Protein AF-A0A1W9RKK6-F1 (afdb_monomer_lite)

pLDDT: mean 71.25, std 17.41, range [28.83, 95.12]

Secondary structure (DSSP, 8-state):
------------------------TT-----S-S---SS---B----EEEEE-TTTSEEEEES-GGGGTTT-SEEEEEEEEEEEEEE-TT--EEEEEEEEEEEEEEEETTEEEP-PPEEEE--TT---EEEETTEEE--EE-SS-EE--EEEEEETTEEEEEEPPEEETTEEEEEEEEEEEEEE-

Foldseek 3Di:
DDDDDDDDDDDDDDDPPPPPPPPPPDPPVPPPPDDDFPDDQDFDDPAAKKWQDPPCQKDKFWPCQVLCPPPFPDKDKDKDWGFIWHAHPVRWIFTGWIWIKIQIFTHDPNDTDDDDIDIATFDRPDGWDDPDRFKIQGARDTPAWGFGMWGWDDDDFKIKIKTDWTADVVRRSITIMMIGIIGHD

Radius of gyration: 25.13 Å; chains: 1; bounding box: 106×35×44 Å

Structure (mmCIF, N/CA/C/O backbone):
data_AF-A0A1W9RKK6-F1
#
_entry.id   AF-A0A1W9RKK6-F1
#
loop_
_atom_site.group_PDB
_atom_site.id
_atom_site.type_symbol
_atom_site.label_atom_id
_atom_site.label_alt_id
_atom_site.label_comp_id
_atom_site.label_asym_id
_atom_site.label_entity_id
_atom_site.label_seq_id
_atom_site.pdbx_PDB_ins_code
_atom_site.Cartn_x
_atom_site.Cartn_y
_atom_site.Cartn_z
_atom_site.occupancy
_atom_site.B_iso_or_equiv
_atom_site.auth_seq_id
_atom_site.auth_comp_id
_atom_site.auth_asym_id
_atom_site.auth_atom_id
_atom_site.pdbx_PDB_model_num
ATOM 1 N N . MET A 1 1 ? 84.091 16.910 8.013 1.00 38.75 1 MET A N 1
ATOM 2 C CA . MET A 1 1 ? 83.604 18.168 8.617 1.00 38.75 1 MET A CA 1
ATOM 3 C C . MET A 1 1 ? 82.084 18.193 8.538 1.00 38.75 1 MET A C 1
ATOM 5 O O . MET A 1 1 ? 81.554 17.926 7.477 1.00 38.75 1 MET A O 1
ATOM 9 N N . LYS A 1 2 ? 81.465 18.412 9.705 1.00 35.47 2 LYS A N 1
ATOM 10 C CA . LYS A 1 2 ? 80.136 18.954 10.054 1.00 35.47 2 LYS A CA 1
ATOM 11 C C . LYS A 1 2 ? 78.935 18.794 9.093 1.00 35.47 2 LYS A C 1
ATOM 13 O O . LYS A 1 2 ? 78.933 19.271 7.968 1.00 35.47 2 LYS A O 1
ATOM 18 N N . ARG A 1 3 ? 77.889 18.203 9.685 1.00 46.12 3 ARG A N 1
ATOM 19 C CA . ARG A 1 3 ? 76.471 18.155 9.301 1.00 46.12 3 ARG A CA 1
ATOM 20 C C . ARG A 1 3 ? 75.922 19.521 8.875 1.00 46.12 3 ARG A C 1
ATOM 22 O O . ARG A 1 3 ? 76.202 20.505 9.555 1.00 46.12 3 ARG A O 1
ATOM 29 N N . ILE A 1 4 ? 75.048 19.522 7.868 1.00 46.16 4 ILE A N 1
ATOM 30 C CA . ILE A 1 4 ? 73.972 20.507 7.702 1.00 46.16 4 ILE A CA 1
ATOM 31 C C . ILE A 1 4 ? 72.712 19.720 7.325 1.00 46.16 4 ILE A C 1
ATOM 33 O O . ILE A 1 4 ? 72.602 19.179 6.229 1.00 46.16 4 ILE A O 1
ATOM 37 N N . GLU A 1 5 ? 71.808 19.601 8.294 1.00 48.56 5 GLU A N 1
ATOM 38 C CA . GLU A 1 5 ? 70.383 19.391 8.054 1.00 48.56 5 GLU A CA 1
ATOM 39 C C . GLU A 1 5 ? 69.789 20.693 7.501 1.00 48.56 5 GLU A C 1
ATOM 41 O O . GLU A 1 5 ? 70.295 21.762 7.839 1.00 48.56 5 GLU A O 1
ATOM 46 N N . ILE A 1 6 ? 68.723 20.607 6.699 1.00 46.22 6 ILE A N 1
ATOM 47 C CA . ILE A 1 6 ? 67.463 21.361 6.858 1.00 46.22 6 ILE A CA 1
ATOM 48 C C . ILE A 1 6 ? 66.583 21.127 5.614 1.00 46.22 6 ILE A C 1
ATOM 50 O O . ILE A 1 6 ? 66.885 21.524 4.492 1.00 46.22 6 ILE A O 1
ATOM 54 N N . LEU A 1 7 ? 65.498 20.402 5.889 1.00 44.28 7 LEU A N 1
ATOM 55 C CA . LEU A 1 7 ? 64.179 20.377 5.254 1.00 44.28 7 LEU A CA 1
ATOM 56 C C . LEU A 1 7 ? 63.680 21.782 4.853 1.00 44.28 7 LEU A C 1
ATOM 58 O O . LEU A 1 7 ? 64.046 22.718 5.546 1.00 44.28 7 LEU A O 1
ATOM 62 N N . ILE A 1 8 ? 62.743 21.874 3.885 1.00 42.41 8 ILE A N 1
ATOM 63 C CA . ILE A 1 8 ? 61.796 22.986 3.548 1.00 42.41 8 ILE A CA 1
ATOM 64 C C . ILE A 1 8 ? 62.004 23.475 2.099 1.00 42.41 8 ILE A C 1
ATOM 66 O O . ILE A 1 8 ? 63.133 23.718 1.706 1.00 42.41 8 ILE A O 1
ATOM 70 N N . VAL A 1 9 ? 61.023 23.691 1.213 1.00 41.16 9 VAL A N 1
ATOM 71 C CA . VAL A 1 9 ? 59.552 23.546 1.134 1.00 41.16 9 VAL A CA 1
ATOM 72 C C . VAL A 1 9 ? 59.195 23.906 -0.324 1.00 41.16 9 VAL A C 1
ATOM 74 O O . VAL A 1 9 ? 59.858 24.750 -0.916 1.00 41.16 9 VAL A O 1
ATOM 77 N N . PHE A 1 10 ? 58.157 23.265 -0.870 1.00 43.16 10 PHE A N 1
ATOM 78 C CA . PHE A 1 10 ? 57.263 23.720 -1.952 1.00 43.16 10 PHE A CA 1
ATOM 79 C C . PHE A 1 10 ? 57.825 24.540 -3.125 1.00 43.16 10 PHE A C 1
ATOM 81 O O . PHE A 1 10 ? 58.006 25.741 -2.980 1.00 43.16 10 PHE A O 1
ATOM 88 N N . ILE A 1 11 ? 57.808 23.953 -4.330 1.00 45.34 11 ILE A N 1
ATOM 89 C CA . ILE A 1 11 ? 57.374 24.625 -5.576 1.00 45.34 11 ILE A CA 1
ATOM 90 C C . ILE A 1 11 ? 56.663 23.549 -6.428 1.00 45.34 11 ILE A C 1
ATOM 92 O O . ILE A 1 11 ? 57.311 22.665 -6.971 1.00 45.34 11 ILE A O 1
ATOM 96 N N . VAL A 1 12 ? 55.352 23.349 -6.255 1.00 41.22 12 VAL A N 1
ATOM 97 C CA . VAL A 1 12 ? 54.222 24.018 -6.942 1.00 41.22 12 VAL A CA 1
ATOM 98 C C . VAL A 1 12 ? 53.829 23.328 -8.259 1.00 41.22 12 VAL A C 1
ATOM 100 O O . VAL A 1 12 ? 54.512 23.404 -9.272 1.00 41.22 12 VAL A O 1
ATOM 103 N N . ALA A 1 13 ? 52.650 22.701 -8.182 1.00 46.25 13 ALA A N 1
ATOM 104 C CA . ALA A 1 13 ? 51.596 22.654 -9.197 1.00 46.25 13 ALA A CA 1
ATOM 105 C C . ALA A 1 13 ? 51.936 22.093 -10.588 1.00 46.25 13 ALA A C 1
ATOM 107 O O . ALA A 1 13 ? 51.796 22.764 -11.607 1.00 46.25 13 ALA A O 1
ATOM 108 N N . GLY A 1 14 ? 52.239 20.796 -10.637 1.00 39.22 14 GLY A N 1
ATOM 109 C CA . GLY A 1 14 ? 51.998 19.977 -11.823 1.00 39.22 14 GLY A CA 1
ATOM 110 C C . GLY A 1 14 ? 50.595 19.379 -11.766 1.00 39.22 14 GLY A C 1
ATOM 111 O O . GLY A 1 14 ? 50.393 18.347 -11.137 1.00 39.22 14 GLY A O 1
ATOM 112 N N . PHE A 1 15 ? 49.641 20.080 -12.373 1.00 41.59 15 PHE A N 1
ATOM 113 C CA . PHE A 1 15 ? 48.290 19.653 -12.737 1.00 41.59 15 PHE A CA 1
ATOM 114 C C . PHE A 1 15 ? 48.072 18.130 -12.776 1.00 41.59 15 PHE A C 1
ATOM 116 O O . PHE A 1 15 ? 48.310 17.473 -13.786 1.00 41.59 15 PHE A O 1
ATOM 123 N N . ILE A 1 16 ? 47.491 17.593 -11.706 1.00 40.88 16 ILE A N 1
ATOM 124 C CA . ILE A 1 16 ? 46.578 16.457 -11.806 1.00 40.88 16 ILE A CA 1
ATOM 125 C C . ILE A 1 16 ? 45.264 16.941 -11.202 1.00 40.88 16 ILE A C 1
ATOM 127 O O . ILE A 1 16 ? 44.907 16.608 -10.075 1.00 40.88 16 ILE A O 1
ATOM 131 N N . PHE A 1 17 ? 44.536 17.759 -11.968 1.00 41.28 17 PHE A N 1
ATOM 132 C CA . PHE A 1 17 ? 43.085 17.831 -11.827 1.00 41.28 17 PHE A CA 1
ATOM 133 C C . PHE A 1 17 ? 42.529 16.474 -12.268 1.00 41.28 17 PHE A C 1
ATOM 135 O O . PHE A 1 17 ? 42.009 16.293 -13.364 1.00 41.28 17 PHE A O 1
ATOM 142 N N . CYS A 1 18 ? 42.692 15.481 -11.397 1.00 39.19 18 CYS A N 1
ATOM 143 C CA . CYS A 1 18 ? 41.777 14.369 -11.358 1.00 39.19 18 CYS A CA 1
ATOM 144 C C . CYS A 1 18 ? 40.482 14.993 -10.842 1.00 39.19 18 CYS A C 1
ATOM 146 O O . CYS A 1 18 ? 40.375 15.294 -9.653 1.00 39.19 18 CYS A O 1
ATOM 148 N N . ASN A 1 19 ? 39.521 15.216 -11.741 1.00 39.53 19 ASN A N 1
ATOM 149 C CA . ASN A 1 19 ? 38.106 15.289 -11.396 1.00 39.53 19 ASN A CA 1
ATOM 150 C C . ASN A 1 19 ? 37.711 13.940 -10.772 1.00 39.53 19 ASN A C 1
ATOM 152 O O . ASN A 1 19 ? 36.987 13.138 -11.351 1.00 39.53 19 ASN A O 1
ATOM 156 N N . ARG A 1 20 ? 38.220 13.655 -9.574 1.00 31.53 20 ARG A N 1
ATOM 157 C CA . ARG A 1 20 ? 37.516 12.805 -8.639 1.00 31.53 20 ARG A CA 1
ATOM 158 C C . ARG A 1 20 ? 36.441 13.715 -8.098 1.00 31.53 20 ARG A C 1
ATOM 160 O O . ARG A 1 20 ? 36.678 14.469 -7.157 1.00 31.53 20 ARG A O 1
ATOM 167 N N . GLY A 1 21 ? 35.287 13.682 -8.767 1.00 28.83 21 GLY A N 1
ATOM 168 C CA . GLY A 1 21 ? 34.051 14.111 -8.141 1.00 28.83 21 GLY A CA 1
ATOM 169 C C . GLY A 1 21 ? 34.067 13.586 -6.714 1.00 28.83 21 GLY A C 1
ATOM 170 O O . GLY A 1 21 ? 34.519 12.461 -6.475 1.00 28.83 21 GLY A O 1
ATOM 171 N N . LEU A 1 22 ? 33.694 14.447 -5.774 1.00 32.03 22 LEU A N 1
ATOM 172 C CA . LEU A 1 22 ? 33.417 14.048 -4.408 1.00 32.03 22 LEU A CA 1
ATOM 173 C C . LEU A 1 22 ? 32.471 12.848 -4.500 1.00 32.03 22 LEU A C 1
ATOM 175 O O . LEU A 1 22 ? 31.274 13.017 -4.711 1.00 32.03 22 LEU A O 1
ATOM 179 N N . ALA A 1 23 ? 33.014 11.631 -4.423 1.00 33.72 23 ALA A N 1
ATOM 180 C CA . ALA A 1 23 ? 32.204 10.466 -4.137 1.00 33.72 23 ALA A CA 1
ATOM 181 C C . ALA A 1 23 ? 31.513 10.832 -2.826 1.00 33.72 23 ALA A C 1
ATOM 183 O O . ALA A 1 23 ? 32.236 11.254 -1.914 1.00 33.72 23 ALA A O 1
ATOM 184 N N . PRO A 1 24 ? 30.171 10.792 -2.744 1.00 37.09 24 PRO A N 1
ATOM 185 C CA . PRO A 1 24 ? 29.467 11.258 -1.565 1.00 37.09 24 PRO A CA 1
ATOM 186 C C . PRO A 1 24 ? 30.044 10.516 -0.364 1.00 37.09 24 PRO A C 1
ATOM 188 O O . PRO A 1 24 ? 29.905 9.303 -0.201 1.00 37.09 24 PRO A O 1
ATOM 191 N N . THR A 1 25 ? 30.817 11.257 0.423 1.00 37.16 25 THR A N 1
ATOM 192 C CA . THR A 1 25 ? 31.513 10.744 1.585 1.00 37.16 25 THR A CA 1
ATOM 193 C C . THR A 1 25 ? 30.454 10.462 2.625 1.00 37.16 25 THR A C 1
ATOM 195 O O . THR A 1 25 ? 29.864 11.388 3.174 1.00 37.16 25 THR A O 1
ATOM 198 N N . GLY A 1 26 ? 30.246 9.181 2.914 1.00 37.62 26 GLY A N 1
ATOM 199 C CA . GLY A 1 26 ? 29.615 8.776 4.160 1.00 37.62 26 GLY A CA 1
ATOM 200 C C . GLY A 1 26 ? 28.141 8.409 4.087 1.00 37.62 26 GLY A C 1
ATOM 201 O O . GLY A 1 26 ? 27.443 8.617 5.076 1.00 37.62 26 GLY A O 1
ATOM 202 N N . ILE A 1 27 ? 27.684 7.731 3.031 1.00 41.47 27 ILE A N 1
ATOM 203 C CA . ILE A 1 27 ? 26.627 6.744 3.277 1.00 41.47 27 ILE A CA 1
ATOM 204 C C . ILE A 1 27 ? 27.311 5.615 4.054 1.00 41.47 27 ILE A C 1
ATOM 206 O O . ILE A 1 27 ? 27.877 4.686 3.479 1.00 41.47 27 ILE A O 1
ATOM 210 N N . LYS A 1 28 ? 27.321 5.716 5.394 1.00 38.78 28 LYS A N 1
ATOM 211 C CA . LYS A 1 28 ? 27.384 4.502 6.217 1.00 38.78 28 LYS A CA 1
ATOM 212 C C . LYS A 1 28 ? 26.359 3.555 5.593 1.00 38.78 28 LYS A C 1
ATOM 214 O O . LYS A 1 28 ? 25.243 4.030 5.376 1.00 38.78 28 LYS A O 1
ATOM 219 N N . PRO A 1 29 ? 26.672 2.279 5.310 1.00 40.56 29 PRO A N 1
ATOM 220 C CA . PRO A 1 29 ? 25.613 1.319 5.060 1.00 40.56 29 PRO A CA 1
ATOM 221 C C . PRO A 1 29 ? 24.722 1.360 6.303 1.00 40.56 29 PRO A C 1
ATOM 223 O O . PRO A 1 29 ? 25.092 0.871 7.370 1.00 40.56 29 PRO A O 1
ATOM 226 N N . LEU A 1 30 ? 23.610 2.091 6.202 1.00 45.47 30 LEU A N 1
ATOM 227 C CA . LEU A 1 30 ? 22.559 2.072 7.197 1.00 45.47 30 LEU A CA 1
ATOM 228 C C . LEU A 1 30 ? 22.157 0.601 7.275 1.00 45.47 30 LEU A C 1
ATOM 230 O O . LEU A 1 30 ? 21.994 -0.025 6.221 1.00 45.47 30 LEU A O 1
ATOM 234 N N . PRO A 1 31 ? 22.123 0.013 8.480 1.00 44.34 31 PRO A N 1
ATOM 235 C CA . PRO A 1 31 ? 21.894 -1.413 8.616 1.00 44.34 31 PRO A CA 1
ATOM 236 C C . PRO A 1 31 ? 20.610 -1.760 7.862 1.00 44.34 31 PRO A C 1
ATOM 238 O O . PRO A 1 31 ? 19.592 -1.098 8.051 1.00 44.34 31 PRO A O 1
ATOM 241 N N . GLN A 1 32 ? 20.662 -2.785 7.011 1.00 50.22 32 GLN A N 1
ATOM 242 C CA . GLN A 1 32 ? 19.526 -3.308 6.238 1.00 50.22 32 GLN A CA 1
ATOM 243 C C . GLN A 1 32 ? 18.347 -3.807 7.117 1.00 50.22 32 GLN A C 1
ATOM 245 O O . GLN A 1 32 ? 17.511 -4.558 6.637 1.00 50.22 32 GLN A O 1
ATOM 250 N N . SER A 1 33 ? 18.260 -3.474 8.410 1.00 52.50 33 SER A N 1
ATOM 251 C CA . SER A 1 33 ? 17.613 -4.341 9.401 1.00 52.50 33 SER A CA 1
ATOM 252 C C . SER A 1 33 ? 16.596 -3.687 10.347 1.00 52.50 33 SER A C 1
ATOM 254 O O . SER A 1 33 ? 16.467 -4.145 11.480 1.00 52.50 33 SER A O 1
ATOM 256 N N . THR A 1 34 ? 15.855 -2.651 9.952 1.00 55.38 34 THR A N 1
ATOM 257 C CA . THR A 1 34 ? 14.718 -2.184 10.787 1.00 55.38 34 THR A CA 1
ATOM 258 C C . THR A 1 34 ? 13.391 -2.031 10.061 1.00 55.38 34 THR A C 1
ATOM 260 O O . THR A 1 34 ? 12.371 -1.840 10.720 1.00 55.38 34 THR A O 1
ATOM 263 N N . LEU A 1 35 ? 13.358 -2.152 8.733 1.00 61.66 35 LEU A N 1
ATOM 264 C CA . LEU A 1 35 ? 12.104 -2.119 7.986 1.00 61.66 35 LEU A CA 1
ATOM 265 C C . LEU A 1 35 ? 11.604 -3.548 7.790 1.00 61.66 35 LEU A C 1
ATOM 267 O O . LEU A 1 35 ? 12.206 -4.325 7.057 1.00 61.66 35 LEU A O 1
ATOM 271 N N . SER A 1 36 ? 10.517 -3.879 8.483 1.00 69.19 36 SER A N 1
ATOM 272 C CA . SER A 1 36 ? 9.739 -5.092 8.245 1.00 69.19 36 SER A CA 1
ATOM 273 C C . SER A 1 36 ? 8.426 -4.705 7.572 1.00 69.19 36 SER A C 1
ATOM 275 O O . SER A 1 36 ? 7.756 -3.749 7.977 1.00 69.19 36 SER A O 1
ATOM 277 N N . PHE A 1 37 ? 8.099 -5.430 6.509 1.00 75.06 37 PHE A N 1
ATOM 278 C CA . PHE A 1 37 ? 6.874 -5.266 5.741 1.00 75.06 37 PHE A CA 1
ATOM 279 C C . PHE A 1 37 ? 5.985 -6.498 5.950 1.00 75.06 37 PHE A C 1
ATOM 281 O O . PHE A 1 37 ? 6.508 -7.581 6.219 1.00 75.06 37 PHE A O 1
ATOM 288 N N . PRO A 1 38 ? 4.656 -6.363 5.821 1.00 75.31 38 PRO A N 1
ATOM 289 C CA . PRO A 1 38 ? 3.720 -7.481 5.962 1.00 75.31 38 PRO A CA 1
ATOM 290 C C . PRO A 1 38 ? 3.814 -8.508 4.822 1.00 75.31 38 PRO A C 1
ATOM 292 O O . PRO A 1 38 ? 3.221 -9.578 4.915 1.00 75.31 38 PRO A O 1
ATOM 295 N N . VAL A 1 39 ? 4.533 -8.183 3.746 1.00 79.12 39 VAL A N 1
ATOM 296 C CA . VAL A 1 39 ? 4.766 -9.042 2.580 1.00 79.12 39 VAL A CA 1
ATOM 297 C C . VAL A 1 39 ? 6.238 -9.015 2.198 1.00 79.12 39 VAL A C 1
ATOM 299 O O . VAL A 1 39 ? 6.937 -8.039 2.481 1.00 79.12 39 VAL A O 1
ATOM 302 N N . ASP A 1 40 ? 6.696 -10.072 1.529 1.00 82.50 40 ASP A N 1
ATOM 303 C CA . ASP A 1 40 ? 8.059 -10.140 1.012 1.00 82.50 40 ASP A CA 1
ATOM 304 C C . ASP A 1 40 ? 8.302 -9.035 -0.022 1.00 82.50 40 ASP A C 1
ATOM 306 O O . ASP A 1 40 ? 7.518 -8.840 -0.956 1.00 82.50 40 ASP A O 1
ATOM 310 N N . VAL A 1 41 ? 9.415 -8.323 0.154 1.00 83.12 41 VAL A N 1
ATOM 311 C CA . VAL A 1 41 ? 9.842 -7.196 -0.679 1.00 83.12 41 VAL A CA 1
ATOM 312 C C . VAL A 1 41 ? 11.102 -7.599 -1.436 1.00 83.12 41 VAL A C 1
ATOM 314 O O . VAL A 1 41 ? 12.217 -7.436 -0.937 1.00 83.12 41 VAL A O 1
ATOM 317 N N . VAL A 1 42 ? 10.925 -8.178 -2.622 1.00 83.56 42 VAL A N 1
ATOM 318 C CA . VAL A 1 42 ? 11.998 -8.872 -3.357 1.00 83.56 42 VAL A CA 1
ATOM 319 C C . VAL A 1 42 ? 12.711 -8.008 -4.403 1.00 83.56 42 VAL A C 1
ATOM 321 O O . VAL A 1 42 ? 13.740 -8.427 -4.929 1.00 83.56 42 VAL A O 1
ATOM 324 N N . GLY A 1 43 ? 12.231 -6.790 -4.677 1.00 79.88 43 GLY A N 1
ATOM 325 C CA . GLY A 1 43 ? 12.755 -5.955 -5.764 1.00 79.88 43 GLY A CA 1
ATOM 326 C C . GLY A 1 43 ? 12.384 -6.487 -7.159 1.00 79.88 43 GLY A C 1
ATOM 327 O O . GLY A 1 43 ? 11.516 -7.351 -7.277 1.00 79.88 43 GLY A O 1
ATOM 328 N N . GLY A 1 44 ? 13.006 -5.949 -8.216 1.00 84.50 44 GLY A N 1
ATOM 329 C CA . GLY A 1 44 ? 12.790 -6.356 -9.615 1.00 84.50 44 GLY A CA 1
ATOM 330 C C . GLY A 1 44 ? 12.727 -5.176 -10.592 1.00 84.50 44 GLY A C 1
ATOM 331 O O . GLY A 1 44 ? 12.949 -4.030 -10.206 1.00 84.50 44 GLY A O 1
ATOM 332 N N . GLU A 1 45 ? 12.438 -5.444 -11.867 1.00 86.88 45 GLU A N 1
ATOM 333 C CA . GLU A 1 45 ? 12.314 -4.399 -12.891 1.00 86.88 45 GLU A CA 1
ATOM 334 C C . GLU A 1 45 ? 10.961 -3.685 -12.782 1.00 86.88 45 GLU A C 1
ATOM 336 O O . GLU A 1 45 ? 9.924 -4.229 -13.157 1.00 86.88 45 GLU A O 1
ATOM 341 N N . MET A 1 46 ? 10.981 -2.457 -12.262 1.00 82.19 46 MET A N 1
ATOM 342 C CA . MET A 1 46 ? 9.781 -1.629 -12.105 1.00 82.19 46 MET A CA 1
ATOM 343 C C . MET A 1 46 ? 9.461 -0.774 -13.325 1.00 82.19 46 MET A C 1
ATOM 345 O O . MET A 1 46 ? 8.374 -0.218 -13.381 1.00 82.19 46 MET A O 1
ATOM 349 N N . THR A 1 47 ? 10.379 -0.612 -14.278 1.00 88.06 47 THR A N 1
ATOM 350 C CA . THR A 1 47 ? 10.167 0.290 -15.415 1.00 88.06 47 THR A CA 1
ATOM 351 C C . THR A 1 47 ? 8.939 -0.132 -16.224 1.00 88.06 47 THR A C 1
ATOM 353 O O . THR A 1 47 ? 8.712 -1.321 -16.466 1.00 88.06 47 THR A O 1
ATOM 356 N N . GLY A 1 48 ? 8.135 0.848 -16.629 1.00 90.38 48 GLY A N 1
ATOM 357 C CA . GLY A 1 48 ? 6.921 0.630 -17.410 1.00 90.38 48 GLY A CA 1
ATOM 358 C C . GLY A 1 48 ? 5.735 1.449 -16.919 1.00 90.38 48 GLY A C 1
ATOM 359 O O . GLY A 1 48 ? 5.853 2.266 -16.005 1.00 90.38 48 GLY A O 1
ATOM 360 N N . HIS A 1 49 ? 4.595 1.215 -17.559 1.00 91.88 49 HIS A N 1
ATOM 361 C CA . HIS A 1 49 ? 3.302 1.758 -17.169 1.00 91.88 49 HIS A CA 1
ATOM 362 C C . HIS A 1 49 ? 2.491 0.668 -16.467 1.00 91.88 49 HIS A C 1
ATOM 364 O O . HIS A 1 49 ? 2.498 -0.494 -16.877 1.00 91.88 49 HIS A O 1
ATOM 370 N N . TRP A 1 50 ? 1.864 1.043 -15.359 1.00 92.44 50 TRP A N 1
ATOM 371 C CA . TRP A 1 50 ? 1.228 0.137 -14.419 1.00 92.44 50 TRP A CA 1
ATOM 372 C C . TRP A 1 50 ? -0.173 0.631 -14.088 1.00 92.44 50 TRP A C 1
ATOM 374 O O . TRP A 1 50 ? -0.365 1.780 -13.682 1.00 92.44 50 TRP A O 1
ATOM 384 N N . ILE A 1 51 ? -1.151 -0.262 -14.182 1.00 93.94 51 ILE A N 1
ATOM 385 C CA . ILE A 1 51 ? -2.545 0.001 -13.824 1.00 93.94 51 ILE A CA 1
ATOM 386 C C . ILE A 1 51 ? -2.947 -0.847 -12.613 1.00 93.94 51 ILE A C 1
ATOM 388 O O . ILE A 1 51 ? -2.435 -1.957 -12.446 1.00 93.94 51 ILE A O 1
ATOM 392 N N . PRO A 1 52 ? -3.830 -0.356 -11.726 1.00 93.75 52 PRO A N 1
ATOM 393 C CA . PRO A 1 52 ? -4.341 -1.142 -10.613 1.00 93.75 52 PRO A CA 1
ATOM 394 C C . PRO A 1 52 ? -4.905 -2.474 -11.101 1.00 93.75 52 PRO A C 1
ATOM 396 O O . PRO A 1 52 ? -5.649 -2.520 -12.082 1.00 93.75 52 PRO A O 1
ATOM 399 N N . ALA A 1 53 ? -4.580 -3.556 -10.397 1.00 93.31 53 ALA A N 1
ATOM 400 C CA . ALA A 1 53 ? -5.193 -4.845 -10.672 1.00 93.31 53 ALA A CA 1
ATOM 401 C C . ALA A 1 53 ? -6.723 -4.729 -10.546 1.00 93.31 53 ALA A C 1
ATOM 403 O O . ALA A 1 53 ? -7.234 -4.127 -9.596 1.00 93.31 53 ALA A O 1
ATOM 404 N N . SER A 1 54 ? -7.459 -5.325 -11.490 1.00 88.88 54 SER A N 1
ATOM 405 C CA . SER A 1 54 ? -8.930 -5.281 -11.510 1.00 88.88 54 SER A CA 1
ATOM 406 C C . SER A 1 54 ? -9.555 -5.882 -10.250 1.00 88.88 54 SER A C 1
ATOM 408 O O . SER A 1 54 ? -10.638 -5.476 -9.832 1.00 88.88 54 SER A O 1
ATOM 410 N N . GLU A 1 55 ? -8.856 -6.837 -9.637 1.00 86.75 55 GLU A N 1
ATOM 411 C CA . GLU A 1 55 ? -9.204 -7.446 -8.360 1.00 86.75 55 GLU A CA 1
ATOM 412 C C . GLU A 1 55 ? -8.134 -7.087 -7.323 1.00 86.75 55 GLU A C 1
ATOM 414 O O . GLU A 1 55 ? -6.945 -7.316 -7.541 1.00 86.75 55 GLU A O 1
ATOM 419 N N . ASN A 1 56 ? -8.556 -6.536 -6.181 1.00 84.19 56 ASN A N 1
ATOM 420 C CA . ASN A 1 56 ? -7.685 -6.190 -5.050 1.00 84.19 56 ASN A CA 1
ATOM 421 C C . ASN A 1 56 ? -6.530 -5.226 -5.386 1.00 84.19 56 ASN A C 1
ATOM 423 O O . ASN A 1 56 ? -5.448 -5.339 -4.814 1.00 84.19 56 ASN A O 1
ATOM 427 N N . GLY A 1 57 ? -6.752 -4.246 -6.272 1.00 88.81 57 GLY A N 1
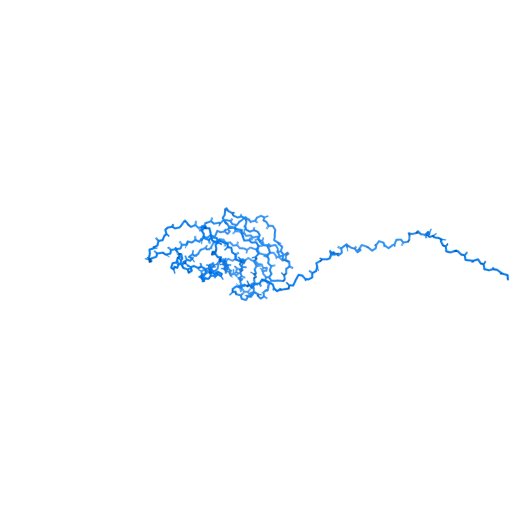ATOM 428 C CA . GLY A 1 57 ? -5.743 -3.232 -6.620 1.00 88.81 57 GLY A CA 1
ATOM 429 C C . GLY A 1 57 ? -5.204 -2.426 -5.426 1.00 88.81 57 GLY A C 1
ATOM 430 O O . GLY A 1 57 ? -4.102 -1.884 -5.487 1.00 88.81 57 GLY A O 1
ATOM 431 N N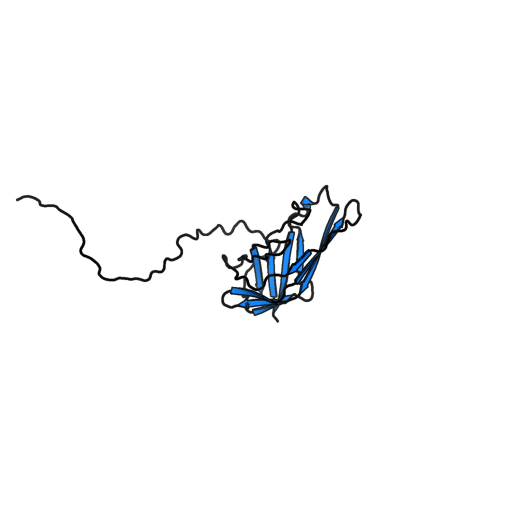 . LEU A 1 58 ? -5.945 -2.385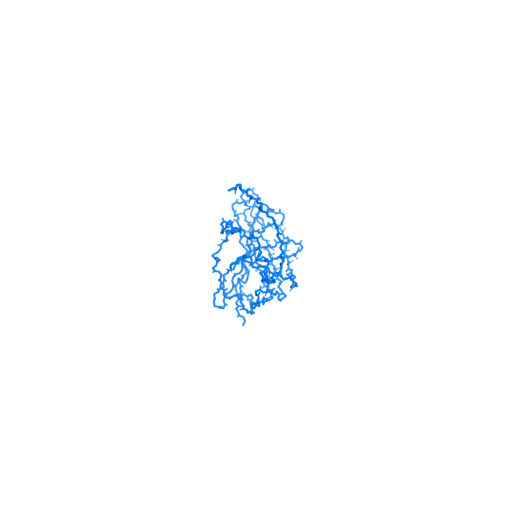 -4.317 1.00 89.94 58 LEU A N 1
ATOM 432 C CA . LEU A 1 58 ? -5.476 -1.867 -3.037 1.00 89.94 58 LEU A CA 1
ATOM 433 C C . LEU A 1 58 ? -6.028 -2.707 -1.895 1.00 89.94 58 LEU A C 1
ATOM 435 O O . LEU A 1 58 ? -7.235 -2.933 -1.818 1.00 89.94 58 LEU A O 1
ATOM 439 N N . GLU A 1 59 ? -5.141 -3.090 -0.988 1.00 88.69 59 GLU A N 1
ATOM 440 C CA . GLU A 1 59 ? -5.442 -3.788 0.254 1.00 88.69 59 GLU A CA 1
ATOM 441 C C . GLU A 1 59 ? -4.896 -2.970 1.431 1.00 88.69 59 GLU A C 1
ATOM 443 O O . GLU A 1 59 ? -3.757 -2.500 1.401 1.00 88.69 59 GLU A O 1
ATOM 448 N N . ALA A 1 60 ? -5.712 -2.784 2.468 1.00 84.25 60 ALA A N 1
ATOM 449 C CA . ALA A 1 60 ? -5.308 -2.129 3.705 1.00 84.25 60 ALA A CA 1
ATOM 450 C C . ALA A 1 60 ? -5.266 -3.163 4.837 1.00 84.25 60 ALA A C 1
ATOM 452 O O . ALA A 1 60 ? -6.278 -3.784 5.158 1.00 84.25 60 ALA A O 1
ATOM 453 N N . ALA A 1 61 ? -4.098 -3.342 5.451 1.00 81.62 61 ALA A N 1
ATOM 454 C CA . ALA A 1 61 ? -3.873 -4.352 6.480 1.00 81.62 61 ALA A CA 1
ATOM 455 C C . ALA A 1 61 ? -3.429 -3.703 7.791 1.00 81.62 61 ALA A C 1
ATOM 457 O O . ALA A 1 61 ? -2.516 -2.878 7.805 1.00 81.62 61 ALA A O 1
ATOM 458 N N . LEU A 1 62 ? -4.037 -4.090 8.911 1.00 82.56 62 LEU A N 1
ATOM 459 C CA . LEU A 1 62 ? -3.624 -3.601 10.226 1.00 82.56 62 LEU A CA 1
ATOM 460 C C . LEU A 1 62 ? -2.201 -4.070 10.542 1.00 82.56 62 LEU A C 1
ATOM 462 O O . LEU A 1 62 ? -1.886 -5.252 10.439 1.00 82.56 62 LEU A O 1
ATOM 466 N N . ALA A 1 63 ? -1.353 -3.138 10.962 1.00 82.00 63 ALA A N 1
ATOM 467 C CA . ALA A 1 63 ? 0.016 -3.424 11.371 1.00 82.00 63 ALA A CA 1
ATOM 468 C C . ALA A 1 63 ? 0.083 -4.031 12.775 1.00 82.00 63 ALA A C 1
ATOM 470 O O . ALA A 1 63 ? 0.997 -4.789 13.082 1.00 82.00 63 ALA A O 1
ATOM 471 N N . ASN A 1 64 ? -0.882 -3.680 13.623 1.00 78.00 64 ASN A N 1
ATOM 472 C CA . ASN A 1 64 ? -1.024 -4.210 14.970 1.00 78.00 64 ASN A CA 1
ATOM 473 C C . ASN A 1 64 ? -2.521 -4.450 15.250 1.00 78.00 64 ASN A C 1
ATOM 475 O O . ASN A 1 64 ? -3.203 -3.556 15.758 1.00 78.00 64 ASN A O 1
ATOM 479 N N . PRO A 1 65 ? -3.073 -5.608 14.844 1.00 73.06 65 PRO A N 1
ATOM 480 C CA . PRO A 1 65 ? -4.470 -5.946 15.102 1.00 73.06 65 PRO A CA 1
ATOM 481 C C . PRO A 1 65 ? -4.802 -6.005 16.599 1.00 73.06 65 PRO A C 1
ATOM 483 O O . PRO A 1 65 ? -5.913 -5.658 16.998 1.00 73.06 65 PRO A O 1
ATOM 486 N N . GLU A 1 66 ? -3.849 -6.409 17.443 1.00 77.31 66 GLU A N 1
ATOM 487 C CA . GLU A 1 66 ? -4.043 -6.522 18.888 1.00 77.31 66 GLU A CA 1
ATOM 488 C C . GLU A 1 66 ? -4.216 -5.170 19.600 1.00 77.31 66 GLU A C 1
ATOM 490 O O . GLU A 1 66 ? -4.836 -5.121 20.665 1.00 77.31 66 GLU A O 1
ATOM 495 N N . ALA A 1 67 ? -3.779 -4.063 18.996 1.00 72.75 67 ALA A N 1
ATOM 496 C CA . ALA A 1 67 ? -3.967 -2.710 19.516 1.00 72.75 67 ALA A CA 1
ATOM 497 C C . ALA A 1 67 ? -5.445 -2.293 19.595 1.00 72.75 67 ALA A C 1
ATOM 499 O O . ALA A 1 67 ? -5.778 -1.358 20.317 1.00 72.75 67 ALA A O 1
ATOM 500 N N . LEU A 1 68 ? -6.345 -2.989 18.892 1.00 71.69 68 LEU A N 1
ATOM 501 C CA . LEU A 1 68 ? -7.789 -2.742 18.959 1.00 71.69 68 LEU A CA 1
ATOM 502 C C . LEU A 1 68 ? -8.424 -3.238 20.269 1.00 71.69 68 LEU A C 1
ATOM 504 O O . LEU A 1 68 ? -9.522 -2.805 20.635 1.00 71.69 68 LEU A O 1
ATOM 508 N N . THR A 1 69 ? -7.737 -4.127 20.992 1.00 67.06 69 THR A N 1
ATOM 509 C CA . THR A 1 69 ? -8.298 -4.838 22.143 1.00 67.06 69 THR A CA 1
ATOM 510 C C . THR A 1 69 ? -8.665 -3.870 23.274 1.00 67.06 69 THR A C 1
ATOM 512 O O . THR A 1 69 ? -7.800 -3.239 23.876 1.00 67.06 69 THR A O 1
ATOM 515 N N . GLY A 1 70 ? -9.959 -3.785 23.599 1.00 65.00 70 GLY A N 1
ATOM 516 C CA . GLY A 1 70 ? -10.482 -3.024 24.744 1.00 65.00 70 GLY A CA 1
ATOM 517 C C . GLY A 1 70 ? -11.174 -1.698 24.406 1.00 65.00 70 GLY A C 1
ATOM 518 O O . GLY A 1 70 ? -11.826 -1.137 25.285 1.00 65.00 70 GLY A O 1
ATOM 519 N N . MET A 1 71 ? -11.092 -1.219 23.158 1.00 66.62 71 MET A N 1
ATOM 520 C CA . MET A 1 71 ? -11.782 0.003 22.702 1.00 66.62 71 MET A CA 1
ATOM 521 C C . MET A 1 71 ? -12.653 -0.191 21.459 1.00 66.62 71 MET A C 1
ATOM 523 O O . MET A 1 71 ? -13.570 0.598 21.258 1.00 66.62 71 MET A O 1
ATOM 527 N N . VAL A 1 72 ? -12.378 -1.200 20.628 1.00 67.75 72 VAL A N 1
ATOM 528 C CA . VAL A 1 72 ? -13.094 -1.495 19.378 1.00 67.75 72 VAL A CA 1
ATOM 529 C C . VAL A 1 72 ? -13.164 -3.021 19.223 1.00 67.75 72 VAL A C 1
ATOM 531 O O . VAL A 1 72 ? -12.183 -3.704 19.498 1.00 67.75 72 VAL A O 1
ATOM 534 N N . ASP A 1 73 ? -14.297 -3.573 18.784 1.00 70.00 73 ASP A N 1
ATOM 535 C CA . ASP A 1 73 ? -14.440 -5.022 18.559 1.00 70.00 73 ASP A CA 1
ATOM 536 C C . ASP A 1 73 ? -13.761 -5.462 17.259 1.00 70.00 73 ASP A C 1
ATOM 538 O O . ASP A 1 73 ? -13.149 -6.524 17.185 1.00 70.00 73 ASP A O 1
ATOM 542 N N . SER A 1 74 ? -13.911 -4.658 16.203 1.00 75.81 74 SER A N 1
ATOM 543 C CA . SER A 1 74 ? -13.260 -4.884 14.912 1.00 75.81 74 SER A CA 1
ATOM 544 C C . SER A 1 74 ? -13.161 -3.599 14.090 1.00 75.81 74 SER A C 1
ATOM 546 O O . SER A 1 74 ? -14.005 -2.705 14.191 1.00 75.81 74 SER A O 1
ATOM 548 N N . LEU A 1 75 ? -12.125 -3.528 13.256 1.00 79.62 75 LEU A N 1
ATOM 549 C CA . LEU A 1 75 ? -11.929 -2.498 12.241 1.00 79.62 75 LEU A CA 1
ATOM 550 C C . LEU A 1 75 ? -11.710 -3.194 10.895 1.00 79.62 75 LEU A C 1
ATOM 552 O O . LEU A 1 75 ? -10.762 -3.961 10.746 1.00 79.62 75 LEU A O 1
ATOM 556 N N . ILE A 1 76 ? -12.587 -2.923 9.930 1.00 81.25 76 ILE A N 1
ATOM 557 C CA . ILE A 1 76 ? -12.487 -3.419 8.552 1.00 81.25 76 ILE A CA 1
ATOM 558 C C . ILE A 1 76 ? -12.196 -2.227 7.645 1.00 81.25 76 ILE A C 1
ATOM 560 O O . ILE A 1 76 ? -12.908 -1.224 7.708 1.00 81.25 76 ILE A O 1
ATOM 564 N N . LEU A 1 77 ? -11.169 -2.332 6.807 1.00 81.75 77 LEU A N 1
ATOM 565 C CA . LEU A 1 77 ? -10.777 -1.291 5.862 1.00 81.75 77 LEU A CA 1
ATOM 566 C C . LEU A 1 77 ? -11.085 -1.764 4.439 1.00 81.75 77 LEU A C 1
ATOM 568 O O . LEU A 1 77 ? -10.307 -2.516 3.861 1.00 81.75 77 LEU A O 1
ATOM 572 N N . ASP A 1 78 ? -12.215 -1.328 3.880 1.00 83.19 78 ASP A N 1
ATOM 573 C CA . ASP A 1 78 ? -12.511 -1.578 2.467 1.00 83.19 78 ASP A CA 1
ATOM 574 C C . ASP A 1 78 ? -11.798 -0.527 1.614 1.00 83.19 78 ASP A C 1
ATOM 576 O O . ASP A 1 78 ? -11.851 0.664 1.922 1.00 83.19 78 ASP A O 1
ATOM 580 N N . SER A 1 79 ? -11.157 -0.934 0.523 1.00 85.62 79 SER A N 1
ATOM 581 C CA . SER A 1 79 ? -10.316 -0.037 -0.272 1.00 85.62 79 SER A CA 1
ATOM 582 C C . SER A 1 79 ? -10.609 -0.091 -1.765 1.00 85.62 79 SER A C 1
ATOM 584 O O . SER A 1 79 ? -11.044 -1.105 -2.311 1.00 85.62 79 SER A O 1
ATOM 586 N N . ARG A 1 80 ? -10.370 1.037 -2.439 1.00 86.50 80 ARG A N 1
ATOM 587 C CA . ARG A 1 80 ? -10.407 1.170 -3.898 1.00 86.50 80 ARG A CA 1
ATOM 588 C C . ARG A 1 80 ? -9.243 2.026 -4.375 1.00 86.50 80 ARG A C 1
ATOM 590 O O . ARG A 1 80 ? -8.864 2.991 -3.713 1.00 86.50 80 ARG A O 1
ATOM 597 N N . LEU A 1 81 ? -8.720 1.668 -5.542 1.00 87.88 81 LEU A N 1
ATOM 598 C CA . LEU A 1 81 ? -7.650 2.380 -6.226 1.00 87.88 81 LEU A CA 1
ATOM 599 C C . LEU A 1 81 ? -8.010 2.535 -7.698 1.00 87.88 81 LEU A C 1
ATOM 601 O O . LEU A 1 81 ? -8.462 1.581 -8.330 1.00 87.88 81 LEU A O 1
ATOM 605 N N . SER A 1 82 ? -7.795 3.727 -8.237 1.00 88.19 82 SER A N 1
ATOM 606 C CA . SER A 1 82 ? -7.928 4.009 -9.668 1.00 88.19 82 SER A CA 1
ATOM 607 C C . SER A 1 82 ? -6.845 4.980 -10.120 1.00 88.19 82 SER A C 1
ATOM 609 O O . SER A 1 82 ? -6.356 5.747 -9.297 1.00 88.19 82 SER A O 1
ATOM 611 N N . GLY A 1 83 ? -6.522 4.973 -11.412 1.00 87.75 83 GLY A N 1
ATOM 612 C CA . GLY A 1 83 ? -5.444 5.763 -12.017 1.00 87.75 83 GLY A CA 1
ATOM 613 C C . GLY A 1 83 ? -4.348 4.851 -12.562 1.00 87.75 83 GLY A C 1
ATOM 614 O O . GLY A 1 83 ? -4.604 3.673 -12.800 1.00 87.75 83 GLY A O 1
ATOM 615 N N . SER A 1 84 ? -3.139 5.373 -12.739 1.00 87.19 84 SER A N 1
ATOM 616 C CA . SER A 1 84 ? -1.974 4.590 -13.161 1.00 87.19 84 SER A CA 1
ATOM 617 C C . SER A 1 84 ? -0.672 5.113 -12.556 1.00 87.19 84 SER A C 1
ATOM 619 O O . SER A 1 84 ? -0.621 6.186 -11.957 1.00 87.19 84 SER A O 1
ATOM 621 N N . LEU A 1 85 ? 0.389 4.329 -12.697 1.00 86.00 85 LEU A N 1
ATOM 622 C CA . LEU A 1 85 ? 1.745 4.638 -12.267 1.00 86.00 85 LEU A CA 1
ATOM 623 C C . LEU A 1 85 ? 2.696 4.377 -13.435 1.00 86.00 85 LEU A C 1
ATOM 625 O O . LEU A 1 85 ? 2.738 3.275 -13.969 1.00 86.00 85 LEU A O 1
ATOM 629 N N . THR A 1 86 ? 3.503 5.366 -13.786 1.00 85.88 86 THR A N 1
ATOM 630 C CA . THR A 1 86 ? 4.609 5.229 -14.729 1.00 85.88 86 THR A CA 1
ATOM 631 C C . THR A 1 86 ? 5.924 5.231 -13.960 1.00 85.88 86 THR A C 1
ATOM 633 O O . THR A 1 86 ? 6.151 6.102 -13.127 1.00 85.88 86 THR A O 1
ATOM 636 N N . VAL A 1 87 ? 6.814 4.281 -14.238 1.00 82.31 87 VAL A N 1
ATOM 637 C CA . VAL A 1 87 ? 8.177 4.264 -13.689 1.00 82.31 87 VAL A CA 1
ATOM 638 C C . VAL A 1 87 ? 9.172 4.329 -14.840 1.00 82.31 87 VAL A C 1
ATOM 640 O O . VAL A 1 87 ? 9.156 3.476 -15.731 1.00 82.31 87 VAL A O 1
ATOM 643 N N . SER A 1 88 ? 10.038 5.340 -14.833 1.00 81.56 88 SER A N 1
ATOM 644 C CA . SER A 1 88 ? 11.068 5.531 -15.854 1.00 81.56 88 SER A CA 1
ATOM 645 C C . SER A 1 88 ? 12.270 4.602 -15.638 1.00 81.56 88 SER A C 1
ATOM 647 O O . SER A 1 88 ? 12.427 3.965 -14.594 1.00 81.56 88 SER A O 1
ATOM 649 N N . SER A 1 89 ? 13.157 4.514 -16.633 1.00 77.06 89 SER A N 1
ATOM 650 C CA . SER A 1 89 ? 14.443 3.810 -16.498 1.00 77.06 89 SER A CA 1
ATOM 651 C C . SER A 1 89 ? 15.401 4.499 -15.522 1.00 77.06 89 SER A C 1
ATOM 653 O O . SER A 1 89 ? 16.327 3.871 -15.018 1.00 77.06 89 SER A O 1
ATOM 655 N N . GLU A 1 90 ? 15.178 5.787 -15.256 1.00 70.75 90 GLU A N 1
ATOM 656 C CA . GLU A 1 90 ? 15.905 6.568 -14.250 1.00 70.75 90 GLU A CA 1
ATOM 657 C C . GLU A 1 90 ? 15.296 6.395 -12.848 1.00 70.75 90 GLU A C 1
ATOM 659 O O . GLU A 1 90 ? 15.710 7.062 -11.905 1.00 70.75 90 GLU A O 1
ATOM 664 N N . MET A 1 91 ? 14.341 5.462 -12.700 1.00 67.12 91 MET A N 1
ATOM 665 C CA . MET A 1 91 ? 13.589 5.182 -11.472 1.00 67.12 91 MET A CA 1
ATOM 666 C C . MET A 1 91 ? 12.768 6.374 -10.971 1.00 67.12 91 MET A C 1
ATOM 668 O O . MET A 1 91 ? 12.383 6.435 -9.803 1.00 67.12 91 MET A O 1
ATOM 672 N N . GLU A 1 92 ? 12.438 7.300 -11.869 1.00 69.88 92 GLU A N 1
ATOM 673 C CA . GLU A 1 92 ? 11.450 8.329 -11.588 1.00 69.88 92 GLU A CA 1
ATOM 674 C C . GLU A 1 92 ? 10.065 7.693 -11.641 1.00 69.88 92 GLU A C 1
ATOM 676 O O . GLU A 1 92 ? 9.669 7.119 -12.658 1.00 69.88 92 GLU A O 1
ATOM 681 N N . MET A 1 93 ? 9.331 7.775 -10.537 1.00 70.62 93 MET A N 1
ATOM 682 C CA . MET A 1 93 ? 7.931 7.376 -10.494 1.00 70.62 93 MET A CA 1
ATOM 683 C C . MET A 1 93 ? 7.056 8.594 -10.765 1.00 70.62 93 MET A C 1
ATOM 685 O O . MET A 1 93 ? 7.240 9.647 -10.166 1.00 70.62 93 MET A O 1
ATOM 689 N N . VAL A 1 94 ? 6.091 8.451 -11.659 1.00 72.44 94 VAL A N 1
ATOM 690 C CA . VAL A 1 94 ? 5.079 9.459 -11.954 1.00 72.44 94 VAL A CA 1
ATOM 691 C C . VAL A 1 94 ? 3.731 8.791 -11.776 1.00 72.44 94 VAL A C 1
ATOM 693 O O . VAL A 1 94 ? 3.416 7.805 -12.437 1.00 72.44 94 VAL A O 1
ATOM 696 N N . PHE A 1 95 ? 2.935 9.298 -10.846 1.00 72.25 95 PHE A N 1
ATOM 697 C CA . PHE A 1 95 ? 1.587 8.794 -10.631 1.00 72.25 95 PHE A CA 1
ATOM 698 C C . PHE A 1 95 ? 0.634 9.529 -11.555 1.00 72.25 95 PHE A C 1
ATOM 700 O O . PHE A 1 95 ? 0.431 10.715 -11.390 1.00 72.25 95 PHE A O 1
ATOM 707 N N . ASP A 1 96 ? 0.008 8.855 -12.503 1.00 70.19 96 ASP A N 1
ATOM 708 C CA . ASP A 1 96 ? -0.958 9.484 -13.393 1.00 70.19 96 ASP A CA 1
ATOM 709 C C . ASP A 1 96 ? -2.359 9.302 -12.795 1.00 70.19 96 ASP A C 1
ATOM 711 O O . ASP A 1 96 ? -3.000 8.260 -12.942 1.00 70.19 96 ASP A O 1
ATOM 715 N N . SER A 1 97 ? -2.861 10.327 -12.099 1.00 67.81 97 SER A N 1
ATOM 716 C CA . SER A 1 97 ? -4.232 10.382 -11.551 1.00 67.81 97 SER A CA 1
ATOM 717 C C . SER A 1 97 ? -4.600 9.282 -10.536 1.00 67.81 97 SER A C 1
ATOM 719 O O . SER A 1 97 ? -5.710 8.748 -10.574 1.00 67.81 97 SER A O 1
ATOM 721 N N . LEU A 1 98 ? -3.703 8.947 -9.597 1.00 73.06 98 LEU A N 1
ATOM 722 C CA . LEU A 1 98 ? -4.035 7.986 -8.538 1.00 73.06 98 LEU A CA 1
ATOM 723 C C . LEU A 1 98 ? -5.015 8.562 -7.507 1.00 73.06 98 LEU A C 1
ATOM 725 O O . LEU A 1 98 ? -4.678 9.457 -6.727 1.00 73.06 98 LEU A O 1
ATOM 729 N N . LEU A 1 99 ? -6.211 7.978 -7.483 1.00 82.44 99 LEU A N 1
ATOM 730 C CA . LEU A 1 99 ? -7.230 8.177 -6.461 1.00 82.44 99 LEU A CA 1
ATOM 731 C C . LEU A 1 99 ? -7.238 6.971 -5.524 1.00 82.44 99 LEU A C 1
ATOM 733 O O . LEU A 1 99 ? -7.478 5.839 -5.949 1.00 82.44 99 LEU A O 1
ATOM 737 N N . ILE A 1 100 ? -7.026 7.241 -4.241 1.00 83.56 100 ILE A N 1
ATOM 738 C CA . ILE A 1 100 ? -7.080 6.254 -3.167 1.00 83.56 100 ILE A CA 1
ATOM 739 C C . ILE A 1 100 ? -8.352 6.501 -2.371 1.00 83.56 100 ILE A C 1
ATOM 741 O O . ILE A 1 100 ? -8.604 7.619 -1.923 1.00 83.56 100 ILE A O 1
ATOM 745 N N . GLN A 1 101 ? -9.156 5.459 -2.178 1.00 83.62 101 GLN A N 1
ATOM 746 C CA . GLN A 1 101 ? -10.350 5.529 -1.343 1.00 83.62 101 GLN A CA 1
ATOM 747 C C . GLN A 1 101 ? -10.319 4.413 -0.307 1.00 83.62 101 GLN A C 1
ATOM 749 O O . GLN A 1 101 ? -10.187 3.243 -0.663 1.00 83.62 101 GLN A O 1
ATOM 754 N N . ILE A 1 102 ? -10.471 4.771 0.965 1.00 84.62 102 ILE A N 1
ATOM 755 C CA . ILE A 1 102 ? -10.555 3.829 2.082 1.00 84.62 102 ILE A CA 1
ATOM 756 C C . ILE A 1 102 ? -11.856 4.100 2.838 1.00 84.62 102 ILE A C 1
ATOM 758 O O . ILE A 1 102 ? -12.115 5.223 3.272 1.00 84.62 102 ILE A O 1
ATOM 762 N N . TYR A 1 103 ? -12.667 3.061 3.004 1.00 85.88 103 TYR A N 1
ATOM 763 C CA . TYR A 1 103 ? -13.946 3.070 3.702 1.00 85.88 103 TYR A CA 1
ATOM 764 C C . TYR A 1 103 ? -13.805 2.264 4.998 1.00 85.88 103 TYR A C 1
ATOM 766 O O . TYR A 1 103 ? -13.956 1.040 4.995 1.00 85.88 103 TYR A O 1
ATOM 774 N N . PRO A 1 104 ? -13.477 2.926 6.115 1.00 83.25 104 PRO A N 1
ATOM 775 C CA . PRO A 1 104 ? -13.365 2.250 7.394 1.00 83.25 104 PRO A CA 1
ATOM 776 C C . PRO A 1 104 ? -14.736 1.863 7.955 1.00 83.25 104 PRO A C 1
ATOM 778 O O . PRO A 1 104 ? -15.673 2.661 8.000 1.00 83.25 104 PRO A O 1
ATOM 781 N N . ASN A 1 105 ? -14.830 0.640 8.465 1.00 83.50 105 ASN A N 1
ATOM 782 C CA . ASN A 1 105 ? -15.963 0.147 9.232 1.00 83.50 105 ASN A CA 1
ATOM 783 C C . ASN A 1 105 ? -15.470 -0.237 10.633 1.00 83.50 105 ASN A C 1
ATOM 785 O O . ASN A 1 105 ? -14.839 -1.278 10.811 1.00 83.50 105 ASN A O 1
ATOM 789 N N . VAL A 1 106 ? -15.751 0.620 11.615 1.00 82.75 106 VAL A N 1
ATOM 790 C CA . VAL A 1 106 ? -15.419 0.414 13.035 1.00 82.75 106 VAL A CA 1
ATOM 791 C C . VAL A 1 106 ? -16.631 -0.181 13.748 1.00 82.75 106 VAL A C 1
ATOM 793 O O . VAL A 1 106 ? -17.735 0.340 13.591 1.00 82.75 106 VAL A O 1
ATOM 796 N N . TYR A 1 107 ? -16.445 -1.222 14.558 1.00 82.00 107 TYR A N 1
ATOM 797 C CA . TYR A 1 107 ? -17.513 -1.836 15.357 1.00 82.00 107 TYR A CA 1
ATOM 798 C C . TYR A 1 107 ? -17.219 -1.756 16.858 1.00 82.00 107 TYR A C 1
ATOM 800 O O . TYR A 1 107 ? -16.116 -2.080 17.286 1.00 82.00 107 TYR A O 1
ATOM 808 N N . PHE A 1 108 ? -18.215 -1.361 17.656 1.00 79.38 108 PHE A N 1
ATOM 809 C CA . PHE A 1 108 ? -18.147 -1.315 19.121 1.00 79.38 108 PHE A CA 1
ATOM 810 C C . PHE A 1 108 ? -19.427 -1.868 19.755 1.00 79.38 108 PHE A C 1
ATOM 812 O O . PHE A 1 108 ? -20.525 -1.409 19.435 1.00 79.38 108 PHE A O 1
ATOM 819 N N . GLY A 1 109 ? -19.308 -2.853 20.645 1.00 78.69 109 GLY A N 1
ATOM 820 C CA . GLY A 1 109 ? -20.449 -3.612 21.158 1.00 78.69 109 GLY A CA 1
ATOM 821 C C . GLY A 1 109 ? -21.311 -4.237 20.051 1.00 78.69 109 GLY A C 1
ATOM 822 O O . GLY A 1 109 ? -22.529 -4.311 20.198 1.00 78.69 109 GLY A O 1
ATOM 823 N N . GLY A 1 110 ? -20.714 -4.600 18.911 1.00 79.00 110 GLY A N 1
ATOM 824 C CA . GLY A 1 110 ? -21.418 -5.064 17.708 1.00 79.00 110 GLY A CA 1
ATOM 825 C C . GLY A 1 110 ? -22.137 -3.973 16.895 1.00 79.00 110 GLY A C 1
ATOM 826 O O . GLY A 1 110 ? -22.779 -4.290 15.894 1.00 79.00 110 GLY A O 1
ATOM 827 N N . ILE A 1 111 ? -22.036 -2.695 17.277 1.00 83.88 111 ILE A N 1
ATOM 828 C CA . ILE A 1 111 ? -22.644 -1.560 16.564 1.00 83.88 111 ILE A CA 1
ATOM 829 C C . ILE A 1 111 ? -21.609 -0.909 15.646 1.00 83.88 111 ILE A C 1
ATOM 831 O O . ILE A 1 111 ? -20.512 -0.567 16.084 1.00 83.88 111 ILE A O 1
ATOM 835 N N . LYS A 1 112 ? -21.971 -0.690 14.376 1.00 83.94 112 LYS A N 1
ATOM 836 C CA . LYS A 1 112 ? -21.134 0.038 13.415 1.00 83.94 112 LYS A CA 1
ATOM 837 C C . LYS A 1 112 ? -21.095 1.529 13.761 1.00 83.94 112 LYS A C 1
ATOM 839 O O . LYS A 1 112 ? -22.133 2.191 13.763 1.00 83.94 112 LYS A O 1
ATOM 844 N N . ILE A 1 113 ? -19.901 2.063 13.989 1.00 82.31 113 ILE A N 1
ATOM 845 C CA . ILE A 1 113 ? -19.655 3.489 14.206 1.00 82.31 113 ILE A CA 1
ATOM 846 C C . ILE A 1 113 ? -19.412 4.162 12.848 1.00 82.31 113 ILE A C 1
ATOM 848 O O . ILE A 1 113 ? -18.599 3.669 12.060 1.00 82.31 113 ILE A O 1
ATOM 852 N N . PRO A 1 114 ? -20.109 5.269 12.532 1.00 77.75 114 PRO A N 1
ATOM 853 C CA . PRO A 1 114 ? -19.877 5.995 11.294 1.00 77.75 114 PRO A CA 1
ATOM 854 C C . PRO A 1 114 ? -18.508 6.677 11.336 1.00 77.75 114 PRO A C 1
ATOM 856 O O . PRO A 1 114 ? -18.235 7.493 12.214 1.00 77.75 114 PRO A O 1
ATOM 859 N N . VAL A 1 115 ? -17.668 6.361 10.356 1.00 79.25 115 VAL A N 1
ATOM 860 C CA . VAL A 1 115 ? -16.382 7.018 10.126 1.00 79.25 115 VAL A CA 1
ATOM 861 C C . VAL A 1 115 ? -16.365 7.495 8.679 1.00 79.25 115 VAL A C 1
ATOM 863 O O . VAL A 1 115 ? -16.803 6.779 7.776 1.00 79.25 115 VAL A O 1
ATOM 866 N N . SER A 1 116 ? -15.922 8.731 8.462 1.00 81.25 116 SER A N 1
ATOM 867 C CA . SER A 1 116 ? -15.823 9.296 7.117 1.00 81.25 116 SER A CA 1
ATOM 868 C C . SER A 1 116 ? -14.807 8.515 6.277 1.00 81.25 116 SER A C 1
ATOM 870 O O . SER A 1 116 ? -13.784 8.088 6.814 1.00 81.25 116 SER A O 1
ATOM 872 N N . PRO A 1 117 ? -15.052 8.339 4.968 1.00 80.88 117 PRO A N 1
ATOM 873 C CA . PRO A 1 117 ? -14.059 7.747 4.088 1.00 80.88 117 PRO A CA 1
ATOM 874 C C . PRO A 1 117 ? -12.832 8.651 3.971 1.00 80.88 117 PRO A C 1
ATOM 876 O O . PRO A 1 117 ? -12.946 9.879 3.983 1.00 80.88 117 PRO A O 1
ATOM 879 N N . PHE A 1 118 ? -11.675 8.028 3.782 1.00 76.62 118 PHE A N 1
ATOM 880 C CA . PHE A 1 118 ? -10.453 8.715 3.386 1.00 76.62 118 PHE A CA 1
ATOM 881 C C . PHE A 1 118 ? -10.390 8.705 1.868 1.00 76.62 118 PHE A C 1
ATOM 883 O O . PHE A 1 118 ? -10.414 7.639 1.253 1.00 76.62 118 PHE A O 1
ATOM 890 N N . ILE A 1 119 ? -10.371 9.889 1.265 1.00 74.62 119 ILE A N 1
ATOM 891 C CA . ILE A 1 119 ? -10.212 10.050 -0.176 1.00 74.62 119 ILE A CA 1
ATOM 892 C C . ILE A 1 119 ? -8.975 10.894 -0.389 1.00 74.62 119 ILE A C 1
ATOM 894 O O . ILE A 1 119 ? -8.902 12.024 0.094 1.00 74.62 119 ILE A O 1
ATOM 898 N N . GLU A 1 120 ? -8.021 10.337 -1.115 1.00 68.62 120 GLU A N 1
ATOM 899 C CA . GLU A 1 120 ? -6.727 10.957 -1.315 1.00 68.62 120 GLU A CA 1
ATOM 900 C C . GLU A 1 120 ? -6.330 10.966 -2.779 1.00 68.62 120 GLU A C 1
ATOM 902 O O . GLU A 1 120 ? -6.601 10.028 -3.530 1.00 68.62 120 GLU A O 1
ATOM 907 N N . PHE A 1 121 ? -5.674 12.057 -3.154 1.00 66.44 121 PHE A N 1
ATOM 908 C CA . PHE A 1 121 ? -5.110 12.273 -4.472 1.00 66.44 121 PHE A CA 1
ATOM 909 C C . PHE A 1 121 ? -3.601 12.347 -4.308 1.00 66.44 121 PHE A C 1
ATOM 911 O O . PHE A 1 121 ? -3.112 13.148 -3.510 1.00 66.44 121 PHE A O 1
ATOM 918 N N . ILE A 1 122 ? -2.869 11.516 -5.042 1.00 62.22 122 ILE A N 1
ATOM 919 C CA . ILE A 1 122 ? -1.410 11.599 -5.039 1.00 62.22 122 ILE A CA 1
ATOM 920 C C . ILE A 1 122 ? -0.989 12.746 -5.961 1.00 62.22 122 ILE A C 1
ATOM 922 O O . ILE A 1 122 ? -1.394 12.790 -7.123 1.00 62.22 122 ILE A O 1
ATOM 926 N N . ASP A 1 123 ? -0.176 13.666 -5.436 1.00 54.19 123 ASP A N 1
ATOM 927 C CA . ASP A 1 123 ? 0.479 14.695 -6.242 1.00 54.19 123 ASP A CA 1
ATOM 928 C C . ASP A 1 123 ? 1.527 14.041 -7.151 1.00 54.19 123 ASP A C 1
ATOM 930 O O . ASP A 1 123 ? 2.449 13.348 -6.715 1.00 54.19 123 ASP A O 1
ATOM 934 N N . THR A 1 124 ? 1.339 14.253 -8.445 1.00 54.34 124 THR A N 1
ATOM 935 C CA . THR A 1 124 ? 2.026 13.572 -9.540 1.00 54.34 124 THR A CA 1
ATOM 936 C C . THR A 1 124 ? 3.352 14.241 -9.904 1.00 54.34 124 THR A C 1
ATOM 938 O O . THR A 1 124 ? 4.032 13.798 -10.824 1.00 54.34 124 THR A O 1
ATOM 941 N N . THR A 1 125 ? 3.700 15.341 -9.230 1.00 54.34 125 THR A N 1
ATOM 942 C CA . THR A 1 125 ? 4.804 16.236 -9.616 1.00 54.34 125 THR A CA 1
ATOM 943 C C . THR A 1 125 ? 6.085 16.041 -8.807 1.00 54.34 125 THR A C 1
ATOM 945 O O . THR A 1 125 ? 7.063 16.760 -9.016 1.00 54.34 125 THR A O 1
ATOM 948 N N . ILE A 1 126 ? 6.098 15.086 -7.877 1.00 57.38 126 ILE A N 1
ATOM 949 C CA . ILE A 1 126 ? 7.210 14.899 -6.945 1.00 57.38 126 ILE A CA 1
ATOM 950 C C . ILE A 1 126 ? 8.179 13.842 -7.482 1.00 57.38 126 ILE A C 1
ATOM 952 O O . ILE A 1 126 ? 7.754 12.780 -7.916 1.00 57.38 126 ILE A O 1
ATOM 956 N N . SER A 1 127 ? 9.484 14.122 -7.436 1.00 59.84 127 SER A N 1
ATOM 957 C CA . SER A 1 127 ? 10.532 13.137 -7.727 1.00 59.84 127 SER A CA 1
ATOM 958 C C . SER A 1 127 ? 10.772 12.225 -6.523 1.00 59.84 127 SER A C 1
ATOM 960 O O . SER A 1 127 ? 10.747 12.667 -5.373 1.00 59.84 127 SER A O 1
ATOM 962 N N . TYR A 1 128 ? 11.047 10.954 -6.798 1.00 64.88 128 TYR A N 1
ATOM 963 C CA . TYR A 1 128 ? 11.188 9.903 -5.794 1.00 64.88 128 TYR A CA 1
ATOM 964 C C . TYR A 1 128 ? 12.652 9.510 -5.615 1.00 64.88 128 TYR A C 1
ATOM 966 O O . TYR A 1 128 ? 13.418 9.488 -6.576 1.00 64.88 128 TYR A O 1
ATOM 974 N N . GLU A 1 129 ? 13.038 9.165 -4.386 1.00 65.75 129 GLU A N 1
ATOM 975 C CA . GLU A 1 129 ? 14.380 8.652 -4.098 1.00 65.75 129 GLU A CA 1
ATOM 976 C C . GLU A 1 129 ? 14.333 7.139 -3.871 1.00 65.75 129 GLU A C 1
ATOM 978 O O . GLU A 1 129 ? 13.476 6.635 -3.146 1.00 65.75 129 GLU A O 1
ATOM 983 N N . GLN A 1 130 ? 15.297 6.408 -4.432 1.00 72.38 130 GLN A N 1
ATOM 984 C CA . GLN A 1 130 ? 15.478 4.976 -4.189 1.00 72.38 130 GLN A CA 1
ATOM 985 C C . GLN A 1 130 ? 16.768 4.739 -3.385 1.00 72.38 130 GLN A C 1
ATOM 987 O O . GLN A 1 130 ? 17.802 4.367 -3.945 1.00 72.38 130 GLN A O 1
ATOM 992 N N . PRO A 1 131 ? 16.753 4.973 -2.059 1.00 65.94 131 PRO A N 1
ATOM 993 C CA . PRO A 1 131 ? 17.949 4.835 -1.229 1.00 65.94 131 PRO A CA 1
ATOM 994 C C . PRO A 1 131 ? 18.458 3.387 -1.126 1.00 65.94 131 PRO A C 1
ATOM 996 O O . PRO A 1 131 ? 19.620 3.175 -0.772 1.00 65.94 131 PRO A O 1
ATOM 999 N N . TRP A 1 132 ? 17.615 2.391 -1.429 1.00 72.69 132 TRP A N 1
ATOM 1000 C CA . TRP A 1 132 ? 17.969 0.970 -1.414 1.00 72.69 132 TRP A CA 1
ATOM 1001 C C . TRP A 1 132 ? 17.330 0.216 -2.581 1.00 72.69 132 TRP A C 1
ATOM 1003 O O . TRP A 1 132 ? 16.320 0.641 -3.132 1.00 72.69 132 TRP A O 1
ATOM 1013 N N . ALA A 1 133 ? 17.882 -0.955 -2.914 1.00 71.69 133 ALA A N 1
ATOM 1014 C CA . ALA A 1 133 ? 17.477 -1.737 -4.084 1.00 71.69 133 ALA A CA 1
ATOM 1015 C C . ALA A 1 133 ? 15.960 -1.975 -4.183 1.00 71.69 133 ALA A C 1
ATOM 1017 O O . ALA A 1 133 ? 15.416 -1.921 -5.277 1.00 71.69 133 ALA A O 1
ATOM 1018 N N . ASN A 1 134 ? 15.267 -2.186 -3.065 1.00 76.06 134 ASN A N 1
ATOM 1019 C CA . ASN A 1 134 ? 13.855 -2.570 -3.014 1.00 76.06 134 ASN A CA 1
ATOM 1020 C C . ASN A 1 134 ? 12.964 -1.577 -2.238 1.00 76.06 134 ASN A C 1
ATOM 1022 O O . ASN A 1 134 ? 11.843 -1.919 -1.863 1.00 76.06 134 ASN A O 1
ATOM 1026 N N . VAL A 1 135 ? 13.464 -0.367 -1.963 1.00 78.50 135 VAL A N 1
ATOM 1027 C CA . VAL A 1 135 ? 12.754 0.645 -1.173 1.00 78.50 135 VAL A CA 1
ATOM 1028 C C . VAL A 1 135 ? 12.790 1.988 -1.883 1.00 78.50 135 VAL A C 1
ATOM 1030 O O . VAL A 1 135 ? 13.862 2.506 -2.192 1.00 78.50 135 VAL A O 1
ATOM 1033 N N . VAL A 1 136 ? 11.610 2.567 -2.057 1.00 74.69 136 VAL A N 1
ATOM 1034 C CA . VAL A 1 136 ? 11.382 3.879 -2.653 1.00 74.69 136 VAL A CA 1
ATOM 1035 C C . VAL A 1 136 ? 10.810 4.802 -1.588 1.00 74.69 136 VAL A C 1
ATOM 1037 O O . VAL A 1 136 ? 9.872 4.456 -0.875 1.00 74.69 136 VAL A O 1
ATOM 1040 N N . VAL A 1 137 ? 11.386 5.983 -1.436 1.00 73.00 137 VAL A N 1
ATOM 1041 C CA . VAL A 1 137 ? 10.885 7.025 -0.543 1.00 73.00 137 VAL A CA 1
ATOM 1042 C C . VAL A 1 137 ? 9.951 7.893 -1.363 1.00 73.00 137 VAL A C 1
ATOM 1044 O O . VAL A 1 137 ? 10.376 8.616 -2.262 1.00 73.00 137 VAL A O 1
ATOM 1047 N N . ALA A 1 138 ? 8.665 7.749 -1.065 1.00 68.25 138 ALA A N 1
ATOM 1048 C CA . ALA A 1 138 ? 7.582 8.339 -1.818 1.00 68.25 138 ALA A CA 1
ATOM 1049 C C . ALA A 1 138 ? 6.739 9.207 -0.911 1.00 68.25 138 ALA A C 1
ATOM 1051 O O . ALA A 1 138 ? 5.917 8.636 -0.206 1.00 68.25 138 ALA A O 1
ATOM 1052 N N . PRO A 1 139 ? 6.943 10.537 -0.900 1.00 56.44 139 PRO A N 1
ATOM 1053 C CA . PRO A 1 139 ? 6.133 11.424 -0.089 1.00 56.44 139 PRO A CA 1
ATOM 1054 C C . PRO A 1 139 ? 4.751 11.556 -0.729 1.00 56.44 139 PRO A C 1
ATOM 1056 O O . PRO A 1 139 ? 4.549 12.322 -1.667 1.00 56.44 139 PRO A O 1
ATOM 1059 N N . ILE A 1 140 ? 3.774 10.825 -0.203 1.00 58.69 140 ILE A N 1
ATOM 1060 C CA . ILE A 1 140 ? 2.371 11.110 -0.500 1.00 58.69 140 ILE A CA 1
ATOM 1061 C C . ILE A 1 140 ? 1.959 12.183 0.497 1.00 58.69 140 ILE A C 1
ATOM 1063 O O . ILE A 1 140 ? 1.730 11.893 1.667 1.00 58.69 140 ILE A O 1
ATOM 1067 N N . ASN A 1 141 ? 1.968 13.438 0.051 1.00 51.75 141 ASN A N 1
ATOM 1068 C CA . ASN A 1 141 ? 1.450 14.556 0.831 1.00 51.75 141 ASN A CA 1
ATOM 1069 C C . ASN A 1 141 ? -0.025 14.737 0.492 1.00 51.75 141 ASN A C 1
ATOM 1071 O O . ASN A 1 141 ? -0.373 15.390 -0.490 1.00 51.75 141 ASN A O 1
ATOM 1075 N N . THR A 1 142 ? -0.893 14.170 1.317 1.00 51.69 142 THR A N 1
ATOM 1076 C CA . THR A 1 142 ? -2.335 14.404 1.241 1.00 51.69 142 THR A CA 1
ATOM 1077 C C . THR A 1 142 ? -2.804 15.132 2.496 1.00 51.69 142 THR A C 1
ATOM 1079 O O . THR A 1 142 ? -2.026 15.469 3.390 1.00 51.69 142 THR A O 1
ATOM 1082 N N . THR A 1 143 ? -4.097 15.438 2.561 1.00 45.88 143 THR A N 1
ATOM 1083 C CA . THR A 1 143 ? -4.692 16.144 3.702 1.00 45.88 143 THR A CA 1
ATOM 1084 C C . THR A 1 143 ? -4.717 15.295 4.984 1.00 45.88 143 THR A C 1
ATOM 1086 O O . THR A 1 143 ? -4.864 15.868 6.062 1.00 45.88 143 THR A O 1
ATOM 1089 N N . PHE A 1 144 ? -4.567 13.964 4.896 1.00 45.06 144 PHE A N 1
ATOM 1090 C CA . PHE A 1 144 ? -4.769 13.054 6.032 1.00 45.06 144 PHE A CA 1
ATOM 1091 C C . PHE A 1 144 ? -3.682 11.985 6.212 1.00 45.06 144 PHE A C 1
ATOM 1093 O O . PHE A 1 144 ? -3.441 11.592 7.354 1.00 45.06 144 PHE A O 1
ATOM 1100 N N . LEU A 1 145 ? -3.002 11.536 5.152 1.00 48.12 145 LEU A N 1
ATOM 1101 C CA . LEU A 1 145 ? -1.976 10.498 5.241 1.00 48.12 145 LEU A CA 1
ATOM 1102 C C . LEU A 1 145 ? -0.649 10.984 4.677 1.00 48.12 145 LEU A C 1
ATOM 1104 O O . LEU A 1 145 ? -0.544 11.474 3.558 1.00 48.12 145 LEU A O 1
ATOM 1108 N N . LYS A 1 146 ? 0.403 10.770 5.460 1.00 52.50 146 LYS A N 1
ATOM 1109 C CA . LYS A 1 146 ? 1.768 10.871 4.972 1.00 52.50 146 LYS A CA 1
ATOM 1110 C C . LYS A 1 146 ? 2.307 9.465 4.777 1.00 52.50 146 LYS A C 1
ATOM 1112 O O . LYS A 1 146 ? 2.620 8.773 5.745 1.00 52.50 146 LYS A O 1
ATOM 1117 N N . ILE A 1 147 ? 2.399 9.028 3.529 1.00 60.78 147 ILE A N 1
ATOM 1118 C CA . ILE A 1 147 ? 3.138 7.809 3.197 1.00 60.78 147 ILE A CA 1
ATOM 1119 C C . ILE A 1 147 ? 4.550 8.284 2.892 1.00 60.78 147 ILE A C 1
ATOM 1121 O O . ILE A 1 147 ? 4.717 9.158 2.057 1.00 60.78 147 ILE A O 1
ATOM 1125 N N . ASP A 1 148 ? 5.541 7.794 3.637 1.00 64.00 148 ASP A N 1
ATOM 1126 C CA . ASP A 1 148 ? 6.929 8.265 3.518 1.00 64.00 148 ASP A CA 1
ATOM 1127 C C . ASP A 1 148 ? 7.839 7.258 2.807 1.00 64.00 148 ASP A C 1
ATOM 1129 O O . ASP A 1 148 ? 8.888 7.608 2.277 1.00 64.00 148 ASP A O 1
ATOM 1133 N N . THR A 1 149 ? 7.535 5.963 2.857 1.00 66.75 149 T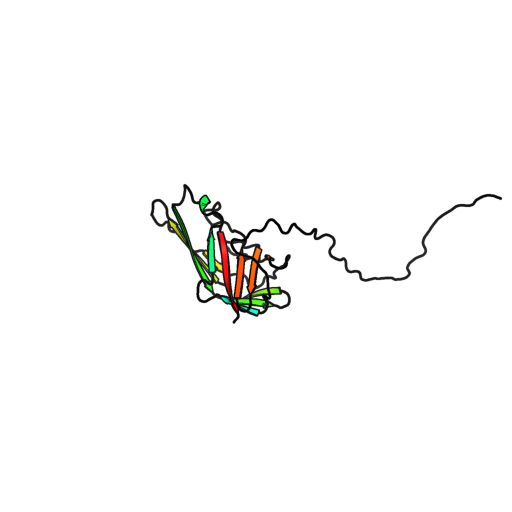HR A N 1
ATOM 1134 C CA . THR A 1 149 ? 8.445 4.931 2.341 1.00 66.75 149 THR A CA 1
ATOM 1135 C C . THR A 1 149 ? 7.661 3.720 1.878 1.00 66.75 149 THR A C 1
ATOM 1137 O O . THR A 1 149 ? 6.817 3.222 2.621 1.00 66.75 149 THR A O 1
ATOM 1140 N N . LEU A 1 150 ? 7.978 3.247 0.678 1.00 78.06 150 LEU A N 1
ATOM 1141 C CA . LEU A 1 150 ? 7.416 2.078 0.029 1.00 78.06 150 LEU A CA 1
ATOM 1142 C C . LEU A 1 150 ? 8.494 1.002 -0.133 1.00 78.06 150 LEU A C 1
ATOM 1144 O O . LEU A 1 150 ? 9.570 1.284 -0.650 1.00 78.06 150 LEU A O 1
ATOM 1148 N N . GLY A 1 151 ? 8.222 -0.230 0.277 1.00 85.06 151 GLY A N 1
ATOM 1149 C CA . GLY A 1 151 ? 8.898 -1.402 -0.276 1.00 85.06 151 GLY A CA 1
ATOM 1150 C C . GLY A 1 151 ? 8.217 -1.822 -1.578 1.00 85.06 151 GLY A C 1
ATOM 1151 O O . GLY A 1 151 ? 7.039 -1.523 -1.771 1.00 85.06 151 GLY A O 1
ATOM 1152 N N . TYR A 1 152 ? 8.915 -2.528 -2.466 1.00 87.00 152 TYR A N 1
ATOM 1153 C CA . TYR A 1 152 ? 8.269 -3.154 -3.619 1.00 87.00 152 TYR A CA 1
ATOM 1154 C C . TYR A 1 152 ? 8.757 -4.568 -3.975 1.00 87.00 152 TYR A C 1
ATOM 1156 O O . TYR A 1 152 ? 9.895 -4.970 -3.718 1.00 87.00 152 TYR A O 1
ATOM 1164 N N . SER A 1 153 ? 7.874 -5.291 -4.656 1.00 90.06 153 SER A N 1
ATOM 1165 C CA . SER A 1 153 ? 8.151 -6.553 -5.340 1.00 90.06 153 SER A CA 1
ATOM 1166 C C . SER A 1 153 ? 7.686 -6.427 -6.784 1.00 90.06 153 SER A C 1
ATOM 1168 O O . SER A 1 153 ? 6.512 -6.142 -7.020 1.00 90.06 153 SER A O 1
ATOM 1170 N N . ALA A 1 154 ? 8.596 -6.620 -7.739 1.00 88.50 154 ALA A N 1
ATOM 1171 C CA . ALA A 1 154 ? 8.300 -6.545 -9.166 1.00 88.50 154 ALA A CA 1
ATOM 1172 C C . ALA A 1 154 ? 8.672 -7.871 -9.838 1.00 88.50 154 ALA A C 1
ATOM 1174 O O . ALA A 1 154 ? 9.816 -8.322 -9.765 1.00 88.50 154 ALA A O 1
ATOM 1175 N N . SER A 1 155 ? 7.700 -8.523 -10.474 1.00 89.00 155 S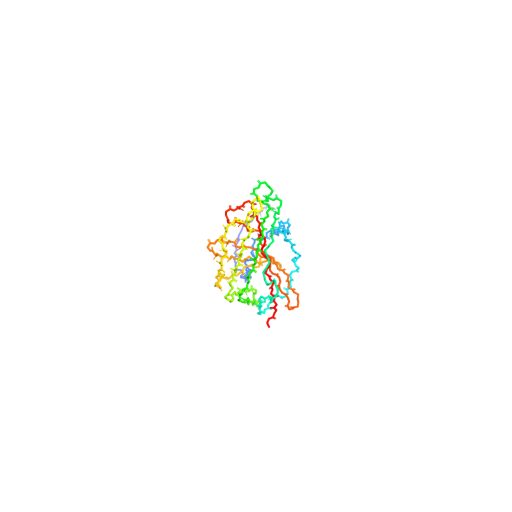ER A N 1
ATOM 1176 C CA . SER A 1 155 ? 7.893 -9.825 -11.112 1.00 89.00 155 SER A CA 1
ATOM 1177 C C . SER A 1 155 ? 7.085 -9.917 -12.399 1.00 89.00 155 SER A C 1
ATOM 1179 O O . SER A 1 155 ? 5.853 -9.946 -12.360 1.00 89.00 155 SER A O 1
ATOM 1181 N N . GLY A 1 156 ? 7.784 -9.962 -13.538 1.00 87.75 156 GLY A N 1
ATOM 1182 C CA . GLY A 1 156 ? 7.161 -9.983 -14.862 1.00 87.75 156 GLY A CA 1
ATOM 1183 C C . GLY A 1 156 ? 6.240 -8.779 -15.052 1.00 87.75 156 GLY A C 1
ATOM 1184 O O . GLY A 1 156 ? 6.705 -7.641 -15.035 1.00 87.75 156 GLY A O 1
ATOM 1185 N N . ASP A 1 157 ? 4.943 -9.053 -15.164 1.00 92.75 157 ASP A N 1
ATOM 1186 C CA . ASP A 1 157 ? 3.888 -8.056 -15.377 1.00 92.75 157 ASP A CA 1
ATOM 1187 C C . ASP A 1 157 ? 3.129 -7.701 -14.091 1.00 92.75 157 ASP A C 1
ATOM 1189 O O . ASP A 1 157 ? 2.033 -7.150 -14.145 1.00 92.75 157 ASP A O 1
ATOM 1193 N N . SER A 1 158 ? 3.695 -8.014 -12.923 1.00 92.44 158 SER A N 1
ATOM 1194 C CA . SER A 1 158 ? 3.114 -7.681 -11.620 1.00 92.44 158 SER A CA 1
ATOM 1195 C C . SER A 1 158 ? 4.027 -6.766 -10.810 1.00 92.44 158 SER A C 1
ATOM 1197 O O . SER A 1 158 ? 5.235 -7.000 -10.705 1.00 92.44 158 SER A O 1
ATOM 1199 N N . LEU A 1 159 ? 3.428 -5.748 -10.196 1.00 91.25 159 LEU A N 1
ATOM 1200 C CA . LEU A 1 159 ? 4.090 -4.832 -9.277 1.00 91.25 159 LEU A CA 1
ATOM 1201 C C . LEU A 1 159 ? 3.265 -4.724 -7.997 1.00 91.25 159 LEU A C 1
ATOM 1203 O O . LEU A 1 159 ? 2.081 -4.400 -8.023 1.00 91.25 159 LEU A O 1
ATOM 1207 N N . THR A 1 160 ? 3.897 -4.984 -6.859 1.00 91.25 160 THR A N 1
ATOM 1208 C CA . THR A 1 160 ? 3.315 -4.725 -5.540 1.00 91.25 160 THR A CA 1
ATOM 1209 C C . THR A 1 160 ? 4.138 -3.660 -4.837 1.00 91.25 160 THR A C 1
ATOM 1211 O O . THR A 1 160 ? 5.340 -3.848 -4.657 1.00 91.25 160 THR A O 1
ATOM 1214 N N . LEU A 1 161 ? 3.495 -2.571 -4.417 1.00 87.88 161 LEU A N 1
ATOM 1215 C CA . LEU A 1 161 ? 4.084 -1.553 -3.547 1.00 87.88 161 LEU A CA 1
ATOM 1216 C C . LEU A 1 161 ? 3.494 -1.701 -2.146 1.00 87.88 161 LEU A C 1
ATOM 1218 O O . LEU A 1 161 ? 2.290 -1.889 -1.997 1.00 87.88 161 LEU A O 1
ATOM 1222 N N . VAL A 1 162 ? 4.319 -1.585 -1.113 1.00 87.31 162 VAL A N 1
ATOM 1223 C CA . VAL A 1 162 ? 3.896 -1.694 0.285 1.00 87.31 162 VAL A CA 1
ATOM 1224 C C . VAL A 1 162 ? 4.384 -0.498 1.079 1.00 87.31 162 VAL A C 1
ATOM 1226 O O . VAL A 1 162 ? 5.569 -0.195 1.069 1.00 87.31 162 VAL A O 1
ATOM 1229 N N . THR A 1 163 ? 3.496 0.191 1.786 1.00 83.88 163 THR A N 1
ATOM 1230 C CA . THR A 1 163 ? 3.875 1.372 2.573 1.00 83.88 163 THR A CA 1
ATOM 1231 C C . THR A 1 163 ? 4.593 1.016 3.867 1.00 83.88 163 THR A C 1
ATOM 1233 O O . THR A 1 163 ? 4.582 -0.120 4.331 1.00 83.88 163 THR A O 1
ATOM 1236 N N . LYS A 1 164 ? 5.167 2.022 4.526 1.00 81.62 164 LYS A N 1
ATOM 1237 C CA . LYS A 1 164 ? 5.322 2.009 5.983 1.00 81.62 164 LYS A CA 1
ATOM 1238 C C . LYS A 1 164 ? 3.953 2.062 6.671 1.00 81.62 164 LYS A C 1
ATOM 1240 O O . LYS A 1 164 ? 3.001 2.563 6.069 1.00 81.62 164 LYS A O 1
ATOM 1245 N N . PRO A 1 165 ? 3.857 1.595 7.928 1.00 80.38 165 PRO A N 1
ATOM 1246 C CA . PRO A 1 165 ? 2.641 1.761 8.703 1.00 80.38 165 PRO A CA 1
ATOM 1247 C C . PRO A 1 165 ? 2.307 3.245 8.852 1.00 80.38 165 PRO A C 1
ATOM 1249 O O . PRO A 1 165 ? 3.164 4.022 9.282 1.00 80.38 165 PRO A O 1
ATOM 1252 N N . VAL A 1 166 ? 1.069 3.613 8.544 1.00 77.56 166 VAL A N 1
ATOM 1253 C CA . VAL A 1 166 ? 0.518 4.946 8.800 1.00 77.56 166 VAL A CA 1
ATOM 1254 C C . VAL A 1 166 ? -0.504 4.848 9.929 1.00 77.56 166 VAL A C 1
ATOM 1256 O O . VAL A 1 166 ? -1.110 3.797 10.143 1.00 77.56 166 VAL A O 1
ATOM 1259 N N . GLU A 1 167 ? -0.637 5.918 10.702 1.00 80.19 167 GLU A N 1
ATOM 1260 C CA . GLU A 1 167 ? -1.593 6.011 11.805 1.00 80.19 167 GLU A CA 1
ATOM 1261 C C . GLU A 1 167 ? -3.011 6.209 11.269 1.00 80.19 167 GLU A C 1
ATOM 1263 O O . GLU A 1 167 ? -3.229 6.936 10.299 1.00 80.19 167 GLU A O 1
ATOM 1268 N N . P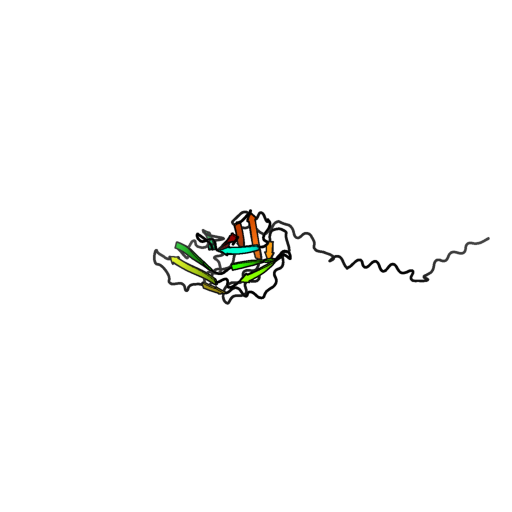HE A 1 168 ? -3.983 5.549 11.894 1.00 77.94 168 PHE A N 1
ATOM 1269 C CA . PHE A 1 168 ? -5.383 5.702 11.536 1.00 77.94 168 PHE A CA 1
ATOM 1270 C C . PHE A 1 168 ? -5.955 6.999 12.133 1.00 77.94 168 PHE A C 1
ATOM 1272 O O . PHE A 1 168 ? -5.905 7.178 13.354 1.00 77.94 168 PHE A O 1
ATOM 1279 N N . PRO A 1 169 ? -6.548 7.905 11.333 1.00 73.81 169 PRO A N 1
ATOM 1280 C CA . PRO A 1 169 ? -7.104 9.151 11.857 1.00 73.81 169 PRO A CA 1
ATOM 1281 C C . PRO A 1 169 ? -8.190 8.916 12.917 1.00 73.81 169 PRO A C 1
ATOM 1283 O O . PRO A 1 169 ? -9.155 8.185 12.696 1.00 73.81 169 PRO A O 1
ATOM 1286 N N . GLY A 1 170 ? -8.034 9.539 14.088 1.00 74.00 170 GLY A N 1
ATOM 1287 C CA . GLY A 1 170 ? -8.928 9.356 15.240 1.00 74.00 170 GLY A CA 1
ATOM 1288 C C . GLY A 1 170 ? -8.651 8.102 16.083 1.00 74.00 170 GLY A C 1
ATOM 1289 O O . GLY A 1 170 ? -9.180 7.995 17.186 1.00 74.00 170 GLY A O 1
ATOM 1290 N N . PHE A 1 171 ? -7.789 7.195 15.612 1.00 76.06 171 PHE A N 1
ATOM 1291 C CA . PHE A 1 171 ? -7.291 6.033 16.351 1.00 76.06 171 PHE A CA 1
ATOM 1292 C C . PHE A 1 171 ? -5.782 5.887 16.111 1.00 76.06 171 PHE A C 1
ATOM 1294 O O . PHE A 1 171 ? -5.320 4.888 15.574 1.00 76.06 171 PHE A O 1
ATOM 1301 N N . GLU A 1 172 ? -5.003 6.896 16.505 1.00 80.25 172 GLU A N 1
ATOM 1302 C CA . GLU A 1 172 ? -3.566 7.029 16.182 1.00 80.25 172 GLU A CA 1
ATOM 1303 C C . GLU A 1 172 ? -2.701 5.859 16.696 1.00 80.25 172 GLU A C 1
ATOM 1305 O O . GLU A 1 172 ? -1.627 5.568 16.170 1.00 80.25 172 GLU A O 1
ATOM 1310 N N . PHE A 1 173 ? -3.188 5.139 17.710 1.00 78.50 173 PHE A N 1
ATOM 1311 C CA . PHE A 1 173 ? -2.567 3.917 18.225 1.00 78.50 173 PHE A CA 1
ATOM 1312 C C . PHE A 1 173 ? -2.709 2.716 17.275 1.00 78.50 173 PHE A C 1
ATOM 1314 O O . PHE A 1 173 ? -1.942 1.758 17.372 1.00 78.50 173 PHE A O 1
ATOM 1321 N N . VAL A 1 174 ? -3.668 2.763 16.351 1.00 79.62 174 VAL A N 1
ATOM 1322 C CA . VAL A 1 174 ? -3.862 1.771 15.298 1.00 79.62 174 VAL A CA 1
ATOM 1323 C C . VAL A 1 174 ? -3.055 2.202 14.087 1.00 79.62 174 VAL A C 1
ATOM 1325 O O . VAL A 1 174 ? -3.258 3.278 13.525 1.00 79.62 174 VAL A O 1
ATOM 1328 N N . LYS A 1 175 ? -2.145 1.331 13.662 1.00 83.06 175 LYS A N 1
ATOM 1329 C CA . LYS A 1 175 ? -1.346 1.536 12.455 1.00 83.06 175 LYS A CA 1
ATOM 1330 C C . LYS A 1 175 ? -1.752 0.534 11.395 1.00 83.06 175 LYS A C 1
ATOM 1332 O O . LYS A 1 175 ? -2.129 -0.589 11.729 1.00 83.06 175 LYS A O 1
ATOM 1337 N N . TYR A 1 176 ? -1.650 0.912 10.130 1.00 82.19 176 TYR A N 1
ATOM 1338 C CA . TYR A 1 176 ? -1.945 0.023 9.012 1.00 82.19 176 TYR A CA 1
ATOM 1339 C C . TYR A 1 176 ? -0.986 0.239 7.844 1.00 82.19 176 TYR A C 1
ATOM 1341 O O . TYR A 1 176 ? -0.433 1.321 7.652 1.00 82.19 176 TYR A O 1
ATOM 1349 N N . TYR A 1 177 ? -0.787 -0.824 7.078 1.00 84.94 177 TYR A N 1
ATOM 1350 C CA . TYR A 1 177 ? -0.059 -0.846 5.823 1.00 84.94 177 TYR A CA 1
ATOM 1351 C C . TYR A 1 177 ? -1.039 -0.719 4.659 1.00 84.94 177 TYR A C 1
ATOM 1353 O O . TYR A 1 177 ? -2.136 -1.280 4.708 1.00 84.94 177 TYR A O 1
ATOM 1361 N N . LEU A 1 178 ? -0.619 -0.043 3.594 1.00 86.69 178 LEU A N 1
ATOM 1362 C CA . LEU A 1 178 ? -1.282 -0.106 2.298 1.00 86.69 178 LEU A CA 1
ATOM 1363 C C . LEU A 1 178 ? -0.440 -0.950 1.347 1.00 86.69 178 LEU A C 1
ATOM 1365 O O . LEU A 1 178 ? 0.770 -0.748 1.229 1.00 86.69 178 LEU A O 1
ATOM 1369 N N . LEU A 1 179 ? -1.093 -1.903 0.693 1.00 88.88 179 LEU A N 1
ATOM 1370 C CA . LEU A 1 179 ? -0.518 -2.775 -0.316 1.00 88.88 179 LEU A CA 1
ATOM 1371 C C . LEU A 1 179 ? -1.189 -2.440 -1.647 1.00 88.88 179 LEU A C 1
ATOM 1373 O O . LEU A 1 179 ? -2.343 -2.797 -1.884 1.00 88.88 179 LEU A O 1
ATOM 1377 N N . PHE A 1 180 ? -0.466 -1.732 -2.504 1.00 88.81 180 PHE A N 1
ATOM 1378 C CA . PHE A 1 180 ? -0.915 -1.396 -3.847 1.00 88.81 180 PHE A CA 1
ATOM 1379 C C . PHE A 1 180 ? -0.503 -2.509 -4.800 1.00 88.81 180 PHE A C 1
ATOM 1381 O O . PHE A 1 180 ? 0.669 -2.887 -4.840 1.00 88.81 180 PHE A O 1
ATOM 1388 N N . ARG A 1 181 ? -1.455 -3.025 -5.573 1.00 92.69 181 ARG A N 1
ATOM 1389 C CA . ARG A 1 181 ? -1.225 -4.097 -6.540 1.00 92.69 181 ARG A CA 1
ATOM 1390 C C . ARG A 1 181 ? -1.523 -3.582 -7.935 1.00 92.69 181 ARG A C 1
ATOM 1392 O O . ARG A 1 181 ? -2.647 -3.176 -8.230 1.00 92.69 181 ARG A O 1
ATOM 1399 N N . PHE A 1 182 ? -0.514 -3.640 -8.787 1.00 92.69 182 PHE A N 1
ATOM 1400 C CA . PHE A 1 182 ? -0.590 -3.213 -10.169 1.00 92.69 182 PHE A CA 1
ATOM 1401 C C . PHE A 1 182 ? -0.214 -4.345 -11.117 1.00 92.69 182 PHE A C 1
ATOM 1403 O O . PHE A 1 182 ? 0.552 -5.252 -10.774 1.00 92.69 182 PHE A O 1
ATOM 1410 N N . ILE A 1 183 ? -0.743 -4.243 -12.327 1.00 95.12 183 ILE A N 1
ATOM 1411 C CA . ILE A 1 183 ? -0.360 -5.038 -13.485 1.00 95.12 183 ILE A CA 1
ATOM 1412 C C . ILE A 1 183 ? 0.201 -4.111 -14.557 1.00 95.12 183 ILE A C 1
ATOM 1414 O O . ILE A 1 183 ? -0.140 -2.927 -14.596 1.00 95.12 183 ILE A O 1
ATOM 1418 N N . ARG A 1 184 ? 1.091 -4.638 -15.390 1.00 93.75 184 ARG A N 1
ATOM 1419 C CA . ARG A 1 184 ? 1.625 -3.893 -16.528 1.00 93.75 184 ARG A CA 1
ATOM 1420 C C . ARG A 1 184 ? 0.536 -3.740 -17.598 1.00 93.75 184 ARG A C 1
ATOM 1422 O O . ARG A 1 184 ? -0.157 -4.719 -17.878 1.00 93.75 184 ARG A O 1
ATOM 1429 N N . ASP A 1 185 ? 0.380 -2.524 -18.123 1.00 89.06 185 ASP A N 1
ATOM 1430 C CA . ASP A 1 185 ? -0.494 -2.221 -19.276 1.00 89.06 185 ASP A CA 1
ATOM 1431 C C . ASP A 1 185 ? 0.152 -2.659 -20.603 1.00 89.06 185 ASP A C 1
ATOM 1433 O O . ASP A 1 185 ? 1.398 -2.539 -20.728 1.00 89.06 185 ASP A O 1
#

Sequence (185 aa):
MKRIEILIVFIVAGFIFCNRGLAPTGIKPLPQSTLSFPVDVVGGEMTGHWIPASENGLEAALANPEALTGMVDSLILDSRLSGSLTVSSEMEMVFDSLLIQIYPNVYFGGIKIPVSPFIEFIDTTISYEQPWANVVVAPINTTFLKIDTLGYSASGDSLTLVTKPVEFPGFEFVKYYLLFRFIRD